Protein AF-0000000083202894 (afdb_homodimer)

Organism: NCBI:txid214856

Nearest PDB structures (foldseek):
  2hq7-assembly1_B  TM=9.285E-01  e=3.082E-17  Clostridium acetobutylicum
  2i02-assembly1_B  TM=9.061E-01  e=9.666E-13  Nostoc punctiforme PCC 73102
  2i02-assembly1_A  TM=8.462E-01  e=3.177E-12  Nostoc punctiforme PCC 73102
  2re7-assembly1_A-2  TM=9.028E-01  e=3.496E-10  Psychrobacter arcticus 273-4
  2i51-assembly1_A  TM=6.614E-01  e=3.560E-09  Nostoc punctiforme PCC 73102

Foldseek 3Di:
DDPDLVVVVVLLVPDQKKKKWFAAPVGDIDIDIDGRFLDDDRPFKGKGKFFCPDPVVVRLVVPQWMKMKGADPVQGKMKIFTFGKHKALDLVSLVVRDDPPCCVVQVVPSNRNGIIMIMTGGQKMWIDGDNDIDIDGDD/DPPDLVVVVVLLVPDQKKKKWFAAPVGDIDIDIDGRFLDDDRPFKGKGKFFCPDPVVVRLVVPQWMKMKGADPVQGKMKIFTFGKHKALDLVSLVVRDDPPCCVVQVVPSNRNGIIMIMTGGQKMWIDGDNDIDIDGDD

InterPro domains:
  IPR011576 Pyridoxamine 5'-phosphate oxidase, N-terminal [PF01243] (8-127)
  IPR012349 FMN-binding split barrel [G3DSA:2.30.110.10] (3-139)
  IPR052917 Stress Response and Developmental Protein [PTHR34818] (6-133)

Secondary structure (DSSP, 8-state):
----HHHHHHHHHT-SEEEEEEE-TTS-EEEEEEEPPSEEETTTEEEEEEETTSHHHHHHHH--EEEEEEEETTTTEEEEEEEEEEEE-SHHHHHHT--TTGGGT-TT-TT-TTEEEEEEEEEEEEEEETTEEEEEE--/----HHHHHHHHHT-SEEEEEEE-TTS-EEEEEEEPPSEEETTTEEEEEEETTSHHHHHHHH--EEEEEEEETTTTEEEEEEEEEEEE-SHHHHHHT--TTGGGT-TT-TT-TTEEEEEEEEEEEEEEETTEEEEEE--

pLDDT: mean 95.72, std 5.51, range [52.81, 98.88]

Structure (mmCIF, N/CA/C/O backbone):
data_AF-0000000083202894-model_v1
#
loop_
_entity.id
_entity.type
_entity.pdbx_description
1 polymer "Pyridoxamine 5'-phosphate oxidase"
#
loop_
_atom_site.group_PDB
_atom_site.id
_atom_site.type_symbol
_atom_site.label_atom_id
_atom_site.label_alt_id
_atom_site.label_comp_id
_atom_site.label_asym_id
_atom_site.label_entity_id
_atom_site.label_seq_id
_atom_site.pdbx_PDB_ins_code
_atom_site.Cartn_x
_atom_site.Cartn_y
_atom_site.Cartn_z
_atom_site.occupancy
_atom_site.B_iso_or_equiv
_atom_site.auth_seq_id
_atom_site.auth_comp_id
_atom_site.auth_asym_id
_atom_site.auth_atom_id
_atom_site.pdbx_PDB_model_num
ATOM 1 N N . MET A 1 1 ? 25.594 7.535 -0.414 1 53.12 1 MET A N 1
ATOM 2 C CA . MET A 1 1 ? 26 6.133 -0.49 1 53.12 1 MET A CA 1
ATOM 3 C C . MET A 1 1 ? 24.797 5.23 -0.747 1 53.12 1 MET A C 1
ATOM 5 O O . MET A 1 1 ? 23.734 5.422 -0.155 1 53.12 1 MET A O 1
ATOM 9 N N . SER A 1 2 ? 24.781 4.547 -1.893 1 80.44 2 SER A N 1
ATOM 10 C CA . SER A 1 2 ? 23.734 3.682 -2.426 1 80.44 2 SER A CA 1
ATOM 11 C C . SER A 1 2 ? 23.547 2.449 -1.548 1 80.44 2 SER A C 1
ATOM 13 O O . SER A 1 2 ? 24.516 1.86 -1.067 1 80.44 2 SER A O 1
ATOM 15 N N . VAL A 1 3 ? 22.391 2.357 -0.853 1 87.69 3 VAL A N 1
ATOM 16 C CA . VAL A 1 3 ? 22.062 1.206 -0.018 1 87.69 3 VAL A CA 1
ATOM 17 C C . VAL A 1 3 ? 22.5 -0.08 -0.715 1 87.69 3 VAL A C 1
ATOM 19 O O . VAL A 1 3 ? 22.328 -0.227 -1.928 1 87.69 3 VAL A O 1
ATOM 22 N N . ALA A 1 4 ? 23.141 -0.898 0.089 1 90.25 4 ALA A N 1
ATOM 23 C CA . ALA A 1 4 ? 23.578 -2.18 -0.457 1 90.25 4 ALA A CA 1
ATOM 24 C C . ALA A 1 4 ? 22.375 -3.061 -0.811 1 90.25 4 ALA A C 1
ATOM 26 O O . ALA A 1 4 ? 21.375 -3.086 -0.086 1 90.25 4 ALA A O 1
ATOM 27 N N . PHE A 1 5 ? 22.562 -3.805 -1.934 1 92.31 5 PHE A N 1
ATOM 28 C CA . PHE A 1 5 ? 21.5 -4.691 -2.375 1 92.31 5 PHE A CA 1
ATOM 29 C C . PHE A 1 5 ? 21.188 -5.742 -1.314 1 92.31 5 PHE A C 1
ATOM 31 O O . PHE A 1 5 ? 20.047 -6.145 -1.142 1 92.31 5 PHE A O 1
ATOM 38 N N . ASN A 1 6 ? 22.172 -6.141 -0.623 1 93.25 6 ASN A N 1
ATOM 39 C CA . ASN A 1 6 ? 21.984 -7.137 0.426 1 93.25 6 ASN A CA 1
ATOM 40 C C . ASN A 1 6 ? 21.062 -6.617 1.532 1 93.25 6 ASN A C 1
ATOM 42 O O . ASN A 1 6 ? 20.312 -7.383 2.131 1 93.25 6 ASN A O 1
ATOM 46 N N . THR A 1 7 ? 21.188 -5.371 1.856 1 93.94 7 THR A N 1
ATOM 47 C CA . THR A 1 7 ? 20.328 -4.75 2.85 1 93.94 7 THR A CA 1
ATOM 48 C C . THR A 1 7 ? 18.875 -4.789 2.396 1 93.94 7 THR A C 1
ATOM 50 O O . THR A 1 7 ? 17.984 -5.117 3.182 1 93.94 7 THR A O 1
ATOM 53 N N . LEU A 1 8 ? 18.625 -4.523 1.137 1 96.06 8 LEU A N 1
ATOM 54 C CA . LEU A 1 8 ? 17.281 -4.527 0.573 1 96.06 8 LEU A CA 1
ATOM 55 C C . LEU A 1 8 ? 16.703 -5.938 0.565 1 96.06 8 LEU A C 1
ATOM 57 O O . LEU A 1 8 ? 15.539 -6.137 0.924 1 96.06 8 LEU A O 1
ATOM 61 N N . GLU A 1 9 ? 17.562 -6.859 0.2 1 96.19 9 GLU A N 1
ATOM 62 C CA . GLU A 1 9 ? 17.125 -8.25 0.191 1 96.19 9 GLU A CA 1
ATOM 63 C C . GLU A 1 9 ? 16.781 -8.727 1.599 1 96.19 9 GLU A C 1
ATOM 65 O O . GLU A 1 9 ? 15.789 -9.438 1.797 1 96.19 9 GLU A O 1
ATOM 70 N N . SER A 1 10 ? 17.594 -8.344 2.545 1 95.75 10 SER A N 1
ATOM 71 C CA . SER A 1 10 ? 17.344 -8.719 3.936 1 95.75 10 SER A CA 1
ATOM 72 C C . SER A 1 10 ? 16.031 -8.133 4.441 1 95.75 10 SER A C 1
ATOM 74 O O . SER A 1 10 ? 15.297 -8.781 5.191 1 95.75 10 SER A O 1
ATOM 76 N N . LEU A 1 11 ? 15.734 -6.891 4.07 1 96.44 11 LEU A N 1
ATOM 77 C CA . LEU A 1 11 ? 14.469 -6.262 4.434 1 96.44 11 LEU A CA 1
ATOM 78 C C . LEU A 1 11 ? 13.289 -7.086 3.932 1 96.44 11 LEU A C 1
ATOM 80 O O . LEU A 1 11 ? 12.352 -7.355 4.684 1 96.44 11 LEU A O 1
ATOM 84 N N . ILE A 1 12 ? 13.367 -7.504 2.674 1 97.31 12 ILE A N 1
ATOM 85 C CA . ILE A 1 12 ? 12.289 -8.273 2.076 1 97.31 12 ILE A CA 1
ATOM 86 C C . ILE A 1 12 ? 12.148 -9.617 2.799 1 97.31 12 ILE A C 1
ATOM 88 O O . ILE A 1 12 ? 11.039 -10.031 3.15 1 97.31 12 ILE A O 1
ATOM 92 N N . ASP A 1 13 ? 13.281 -10.234 3.119 1 96.25 13 ASP A N 1
ATOM 93 C CA . ASP A 1 13 ? 13.305 -11.578 3.695 1 96.25 13 ASP A CA 1
ATOM 94 C C . ASP A 1 13 ? 12.656 -11.586 5.078 1 96.25 13 ASP A C 1
ATOM 96 O O . ASP A 1 13 ? 12.102 -12.609 5.5 1 96.25 13 ASP A O 1
ATOM 100 N N . ARG A 1 14 ? 12.664 -10.516 5.711 1 94.94 14 ARG A N 1
ATOM 101 C CA . ARG A 1 14 ? 12.188 -10.469 7.09 1 94.94 14 ARG A CA 1
ATOM 102 C C . ARG A 1 14 ? 10.703 -10.125 7.152 1 94.94 14 ARG A C 1
ATOM 104 O O . ARG A 1 14 ? 10.109 -10.109 8.234 1 94.94 14 ARG A O 1
ATOM 111 N N . GLN A 1 15 ? 10.141 -9.812 5.992 1 95.12 15 GLN A N 1
ATOM 112 C CA . GLN A 1 15 ? 8.727 -9.43 5.988 1 95.12 15 GLN A CA 1
ATOM 113 C C . GLN A 1 15 ? 7.828 -10.633 5.742 1 95.12 15 GLN A C 1
ATOM 115 O O . GLN A 1 15 ? 8.07 -11.414 4.82 1 95.12 15 GLN A O 1
ATOM 120 N N . ALA A 1 16 ? 6.805 -10.742 6.551 1 93.94 16 ALA A N 1
ATOM 121 C CA . ALA A 1 16 ? 5.828 -11.805 6.363 1 93.94 16 ALA A CA 1
ATOM 122 C C . ALA A 1 16 ? 4.781 -11.422 5.324 1 93.94 16 ALA A C 1
ATOM 124 O O . ALA A 1 16 ? 4.043 -12.273 4.828 1 93.94 16 ALA A O 1
ATOM 125 N N . VAL A 1 17 ? 4.742 -10.102 5.051 1 95.31 17 VAL A N 1
ATOM 126 C CA . VAL A 1 17 ? 3.719 -9.609 4.137 1 95.31 17 VAL A CA 1
ATOM 127 C C . VAL A 1 17 ? 4.348 -8.641 3.135 1 95.31 17 VAL A C 1
ATOM 129 O O . VAL A 1 17 ? 5.402 -8.055 3.402 1 95.31 17 VAL A O 1
ATOM 132 N N . ALA A 1 18 ? 3.729 -8.57 1.994 1 97.31 18 ALA A N 1
ATOM 133 C CA . ALA A 1 18 ? 3.975 -7.555 0.976 1 97.31 18 ALA A CA 1
ATOM 134 C C . ALA A 1 18 ? 2.689 -6.816 0.615 1 97.31 18 ALA A C 1
ATOM 136 O O . ALA A 1 18 ? 1.59 -7.344 0.807 1 97.31 18 ALA A O 1
ATOM 137 N N . PHE A 1 19 ? 2.816 -5.617 0.17 1 98.25 19 PHE A N 1
ATOM 138 C CA . PHE A 1 19 ? 1.668 -4.863 -0.319 1 98.25 19 PHE A CA 1
ATOM 139 C C . PHE A 1 19 ? 1.747 -4.672 -1.829 1 98.25 19 PHE A C 1
ATOM 141 O O . PHE A 1 19 ? 2.762 -4.207 -2.35 1 98.25 19 PHE A O 1
ATOM 148 N N . ILE A 1 20 ? 0.73 -5.039 -2.496 1 98.75 20 ILE A N 1
ATOM 149 C CA . ILE A 1 20 ? 0.71 -4.859 -3.943 1 98.75 20 ILE A CA 1
ATOM 150 C C . ILE A 1 20 ? -0.234 -3.717 -4.309 1 98.75 20 ILE A C 1
ATOM 152 O O . ILE A 1 20 ? -1.267 -3.525 -3.662 1 98.75 20 ILE A O 1
ATOM 156 N N . GLY A 1 21 ? 0.184 -2.932 -5.289 1 98.81 21 GLY A N 1
ATOM 157 C CA . GLY A 1 21 ? -0.584 -1.787 -5.75 1 98.81 21 GLY A CA 1
ATOM 158 C C . GLY A 1 21 ? -0.984 -1.888 -7.211 1 98.81 21 GLY A C 1
ATOM 159 O O . GLY A 1 21 ? -0.22 -2.395 -8.031 1 98.81 21 GLY A O 1
ATOM 160 N N . SER A 1 22 ? -2.166 -1.47 -7.57 1 98.88 22 SER A N 1
ATOM 161 C CA . SER A 1 22 ? -2.709 -1.401 -8.922 1 98.88 22 SER A CA 1
ATOM 162 C C . SER A 1 22 ? -3.432 -0.08 -9.164 1 98.88 22 SER A C 1
ATOM 164 O O . SER A 1 22 ? -3.578 0.729 -8.242 1 98.88 22 SER A O 1
ATOM 166 N N . VAL A 1 23 ? -3.742 0.226 -10.391 1 98.69 23 VAL A N 1
ATOM 167 C CA . VAL A 1 23 ? -4.586 1.354 -10.766 1 98.69 23 VAL A CA 1
ATOM 168 C C . VAL A 1 23 ? -5.879 0.844 -11.398 1 98.69 23 VAL A C 1
ATOM 170 O O . VAL A 1 23 ? -5.844 0.078 -12.367 1 98.69 23 VAL A O 1
ATOM 173 N N . ASP A 1 24 ? -6.988 1.262 -10.844 1 98.06 24 ASP A N 1
ATOM 174 C CA . ASP A 1 24 ? -8.25 0.718 -11.344 1 98.06 24 ASP A CA 1
ATOM 175 C C . ASP A 1 24 ? -8.742 1.514 -12.547 1 98.06 24 ASP A C 1
ATOM 177 O O . ASP A 1 24 ? -8.07 2.438 -13.008 1 98.06 24 ASP A O 1
ATOM 181 N N . ALA A 1 25 ? -9.914 1.107 -13.047 1 96.94 25 ALA A N 1
ATOM 182 C CA . ALA A 1 25 ? -10.445 1.65 -14.297 1 96.94 25 ALA A CA 1
ATOM 183 C C . ALA A 1 25 ? -10.781 3.133 -14.148 1 96.94 25 ALA A C 1
ATOM 185 O O . ALA A 1 25 ? -10.859 3.855 -15.148 1 96.94 25 ALA A O 1
ATOM 186 N N . GLU A 1 26 ? -10.977 3.615 -12.93 1 96.94 26 GLU A N 1
ATOM 187 C CA . GLU A 1 26 ? -11.305 5.016 -12.68 1 96.94 26 GLU A CA 1
ATOM 188 C C . GLU A 1 26 ? -10.055 5.836 -12.383 1 96.94 26 GLU A C 1
ATOM 190 O O . GLU A 1 26 ? -10.141 7.043 -12.148 1 96.94 26 GLU A O 1
ATOM 195 N N . GLY A 1 27 ? -8.914 5.152 -12.297 1 97.31 27 GLY A N 1
ATOM 196 C CA . GLY A 1 27 ? -7.648 5.852 -12.133 1 97.31 27 GLY A CA 1
ATOM 197 C C . GLY A 1 27 ? -7.203 5.945 -10.68 1 97.31 27 GLY A C 1
ATOM 198 O O . GLY A 1 27 ? -6.246 6.652 -10.367 1 97.31 27 GLY A O 1
ATOM 199 N N . PHE A 1 28 ? -7.957 5.27 -9.812 1 98.44 28 PHE A N 1
ATOM 200 C CA . PHE A 1 28 ? -7.57 5.285 -8.406 1 98.44 28 PHE A CA 1
ATOM 201 C C . PHE A 1 28 ? -6.496 4.242 -8.133 1 98.44 28 PHE A C 1
ATOM 203 O O . PHE A 1 28 ? -6.551 3.129 -8.656 1 98.44 28 PHE A O 1
ATOM 210 N N . PRO A 1 29 ? -5.496 4.629 -7.312 1 98.69 29 PRO A N 1
ATOM 211 C CA . PRO A 1 29 ? -4.609 3.584 -6.797 1 98.69 29 PRO A CA 1
ATOM 212 C C . PRO A 1 29 ? -5.309 2.639 -5.824 1 98.69 29 PRO A C 1
ATOM 214 O O . PRO A 1 29 ? -6.168 3.07 -5.051 1 98.69 29 PRO A O 1
ATOM 217 N N . ASN A 1 30 ? -5.016 1.391 -5.906 1 98.56 30 ASN A N 1
ATOM 218 C CA . ASN A 1 30 ? -5.48 0.349 -4.996 1 98.56 30 ASN A CA 1
ATOM 219 C C . ASN A 1 30 ? -4.316 -0.368 -4.32 1 98.56 30 ASN A C 1
ATOM 221 O O . ASN A 1 30 ? -3.197 -0.369 -4.84 1 98.56 30 ASN A O 1
ATOM 225 N N . MET A 1 31 ? -4.602 -0.925 -3.145 1 97.75 31 MET A N 1
ATOM 226 C CA . MET A 1 31 ? -3.584 -1.674 -2.412 1 97.75 31 MET A CA 1
ATOM 227 C C . MET A 1 31 ? -4.199 -2.879 -1.706 1 97.75 31 MET A C 1
ATOM 229 O O . MET A 1 31 ? -5.379 -2.861 -1.353 1 97.75 31 MET A O 1
ATOM 233 N N . LYS A 1 32 ? -3.371 -3.801 -1.495 1 96.56 32 LYS A N 1
ATOM 234 C CA . LYS A 1 32 ? -3.754 -4.996 -0.75 1 96.56 32 LYS A CA 1
ATOM 235 C C . LYS A 1 32 ? -2.531 -5.688 -0.152 1 96.56 32 LYS A C 1
ATOM 237 O O . LYS A 1 32 ? -1.493 -5.797 -0.806 1 96.56 32 LYS A O 1
ATOM 242 N N . ALA A 1 33 ? -2.705 -6.172 1.037 1 96.75 33 ALA A N 1
ATOM 243 C CA . ALA A 1 33 ? -1.663 -6.996 1.645 1 96.75 33 ALA A CA 1
ATOM 244 C C . ALA A 1 33 ? -1.696 -8.414 1.088 1 96.75 33 ALA A C 1
ATOM 246 O O . ALA A 1 33 ? -2.771 -8.984 0.887 1 96.75 33 ALA A O 1
ATOM 247 N N . MET A 1 34 ? -0.517 -8.906 0.81 1 96.25 34 MET A N 1
ATOM 248 C CA . MET A 1 34 ? -0.285 -10.297 0.43 1 96.25 34 MET A CA 1
ATOM 249 C C . MET A 1 34 ? 0.68 -10.969 1.399 1 96.25 34 MET A C 1
ATOM 251 O O . MET A 1 34 ? 1.489 -10.305 2.043 1 96.25 34 MET A O 1
ATOM 255 N N . LEU A 1 35 ? 0.508 -12.281 1.485 1 94.69 35 LEU A N 1
ATOM 256 C CA . LEU A 1 35 ? 1.625 -13.008 2.082 1 94.69 35 LEU A CA 1
ATOM 257 C C . LEU A 1 35 ? 2.904 -12.789 1.281 1 94.69 35 LEU A C 1
ATOM 259 O O . LEU A 1 35 ? 2.854 -12.352 0.13 1 94.69 35 LEU A O 1
ATOM 263 N N . ALA A 1 36 ? 4.027 -13.125 1.924 1 96.25 36 ALA A N 1
ATOM 264 C CA . ALA A 1 36 ? 5.316 -12.977 1.25 1 96.25 36 ALA A CA 1
ATOM 265 C C . ALA A 1 36 ? 5.328 -13.711 -0.084 1 96.25 36 ALA A C 1
ATOM 267 O O . ALA A 1 36 ? 4.648 -14.734 -0.243 1 96.25 36 ALA A O 1
ATOM 268 N N . PRO A 1 37 ? 6.105 -13.164 -1.028 1 97.94 37 PRO A N 1
ATOM 269 C CA . PRO A 1 37 ? 6.164 -13.852 -2.32 1 97.94 37 PRO A CA 1
ATOM 270 C C . PRO A 1 37 ? 6.555 -15.32 -2.191 1 97.94 37 PRO A C 1
ATOM 272 O O . PRO A 1 37 ? 7.391 -15.672 -1.355 1 97.94 37 PRO A O 1
ATOM 275 N N . ARG A 1 38 ? 5.938 -16.109 -3.012 1 97.75 38 ARG A N 1
ATOM 276 C CA . ARG A 1 38 ? 6.262 -17.531 -3.047 1 97.75 38 ARG A CA 1
ATOM 277 C C . ARG A 1 38 ? 7.68 -17.75 -3.562 1 97.75 38 ARG A C 1
ATOM 279 O O . ARG A 1 38 ? 8.406 -18.609 -3.047 1 97.75 38 ARG A O 1
ATOM 286 N N . ILE A 1 39 ? 8 -17.062 -4.617 1 97.56 39 ILE A N 1
ATOM 287 C CA . ILE A 1 39 ? 9.32 -17.078 -5.238 1 97.56 39 ILE A CA 1
ATOM 288 C C . ILE A 1 39 ? 9.758 -15.648 -5.543 1 97.56 39 ILE A C 1
ATOM 290 O O . ILE A 1 39 ? 8.922 -14.797 -5.879 1 97.56 39 ILE A O 1
ATOM 294 N N . ARG A 1 40 ? 10.992 -15.461 -5.367 1 96.31 40 ARG A N 1
ATOM 295 C CA . ARG A 1 40 ? 11.578 -14.172 -5.723 1 96.31 40 ARG A CA 1
ATOM 296 C C . ARG A 1 40 ? 12.922 -14.352 -6.414 1 96.31 40 ARG A C 1
ATOM 298 O O . ARG A 1 40 ? 13.727 -15.195 -6.012 1 96.31 40 ARG A O 1
ATOM 305 N N . GLU A 1 41 ? 13.125 -13.68 -7.465 1 96.5 41 GLU A N 1
ATOM 306 C CA . GLU A 1 41 ? 14.422 -13.602 -8.141 1 96.5 41 GLU A CA 1
ATOM 307 C C . GLU A 1 41 ? 15.102 -12.266 -7.871 1 96.5 41 GLU A C 1
ATOM 309 O O . GLU A 1 41 ? 14.984 -11.328 -8.664 1 96.5 41 GLU A O 1
ATOM 314 N N . GLY A 1 42 ? 15.898 -12.227 -6.738 1 95.19 42 GLY A N 1
ATOM 315 C CA . GLY A 1 42 ? 16.5 -10.961 -6.328 1 95.19 42 GLY A CA 1
ATOM 316 C C . GLY A 1 42 ? 15.477 -9.875 -6.055 1 95.19 42 GLY A C 1
ATOM 317 O O . GLY A 1 42 ? 14.531 -10.086 -5.289 1 95.19 42 GLY A O 1
ATOM 318 N N . LEU A 1 43 ? 15.711 -8.695 -6.695 1 96.44 43 LEU A N 1
ATOM 319 C CA . LEU A 1 43 ? 14.789 -7.574 -6.562 1 96.44 43 LEU A CA 1
ATOM 320 C C . LEU A 1 43 ? 13.984 -7.375 -7.84 1 96.44 43 LEU A C 1
ATOM 322 O O . LEU A 1 43 ? 13.234 -6.402 -7.965 1 96.44 43 LEU A O 1
ATOM 326 N N . GLU A 1 44 ? 14.109 -8.305 -8.703 1 97.19 44 GLU A N 1
ATOM 327 C CA . GLU A 1 44 ? 13.609 -8.055 -10.055 1 97.19 44 GLU A CA 1
ATOM 328 C C . GLU A 1 44 ? 12.242 -8.695 -10.266 1 97.19 44 GLU A C 1
ATOM 330 O O . GLU A 1 44 ? 11.352 -8.086 -10.859 1 97.19 44 GLU A O 1
ATOM 335 N N . VAL A 1 45 ? 12.109 -9.977 -9.789 1 98.56 45 VAL A N 1
ATOM 336 C CA . VAL A 1 45 ? 10.875 -10.695 -10.102 1 98.56 45 VAL A CA 1
ATOM 337 C C . VAL A 1 45 ? 10.297 -11.305 -8.828 1 98.56 45 VAL A C 1
ATOM 339 O O . VAL A 1 45 ? 11.023 -11.883 -8.016 1 98.56 45 VAL A O 1
ATOM 342 N N . PHE A 1 46 ? 9.008 -11.211 -8.648 1 98.81 46 PHE A N 1
ATOM 343 C CA . PHE A 1 46 ? 8.266 -11.742 -7.512 1 98.81 46 PHE A CA 1
ATOM 344 C C . PHE A 1 46 ? 7.027 -12.492 -7.98 1 98.81 46 PHE A C 1
ATOM 346 O O . PHE A 1 46 ? 6.328 -12.039 -8.891 1 98.81 46 PHE A O 1
ATOM 353 N N . TYR A 1 47 ? 6.719 -13.617 -7.363 1 98.88 47 TYR A N 1
ATOM 354 C CA . TYR A 1 47 ? 5.535 -14.406 -7.691 1 98.88 47 TYR A CA 1
ATOM 355 C C . TYR A 1 47 ? 4.594 -14.5 -6.5 1 98.88 47 TYR A C 1
ATOM 357 O O . TYR A 1 47 ? 5.016 -14.859 -5.395 1 98.88 47 TYR A O 1
ATOM 365 N N . PHE A 1 48 ? 3.355 -14.219 -6.723 1 98.62 48 PHE A N 1
ATOM 366 C CA . PHE A 1 48 ? 2.291 -14.344 -5.734 1 98.62 48 PHE A CA 1
ATOM 367 C C . PHE A 1 48 ? 1.167 -15.227 -6.258 1 98.62 48 PHE A C 1
ATOM 369 O O . PHE A 1 48 ? 1.032 -15.422 -7.469 1 98.62 48 PHE A O 1
ATOM 376 N N . THR A 1 49 ? 0.388 -15.742 -5.371 1 97.81 49 THR A N 1
ATOM 377 C CA . THR A 1 49 ? -0.844 -16.422 -5.758 1 97.81 49 THR A CA 1
ATOM 378 C C . THR A 1 49 ? -2.029 -15.461 -5.711 1 97.81 49 THR A C 1
ATOM 380 O O . THR A 1 49 ? -2.031 -14.508 -4.934 1 97.81 49 THR A O 1
ATOM 383 N N . THR A 1 50 ? -2.979 -15.719 -6.594 1 97.12 50 THR A N 1
ATOM 384 C CA . THR A 1 50 ? -4.199 -14.922 -6.555 1 97.12 50 THR A CA 1
ATOM 385 C C . THR A 1 50 ? -5.375 -15.703 -7.133 1 97.12 50 THR A C 1
ATOM 387 O O . THR A 1 50 ? -5.188 -16.766 -7.723 1 97.12 50 THR A O 1
ATOM 390 N N . ASN A 1 51 ? -6.551 -15.203 -6.82 1 96.69 51 ASN A N 1
ATOM 391 C CA . ASN A 1 51 ? -7.746 -15.719 -7.484 1 96.69 51 ASN A CA 1
ATOM 392 C C . ASN A 1 51 ? -7.91 -15.117 -8.883 1 96.69 51 ASN A C 1
ATOM 394 O O . ASN A 1 51 ? -7.828 -13.898 -9.047 1 96.69 51 ASN A O 1
ATOM 398 N N . THR A 1 52 ? -8.148 -15.992 -9.844 1 97.19 52 THR A N 1
ATOM 399 C CA . THR A 1 52 ? -8.367 -15.547 -11.211 1 97.19 52 THR A CA 1
ATOM 400 C C . THR A 1 52 ? -9.516 -14.547 -11.281 1 97.19 52 THR A C 1
ATOM 402 O O . THR A 1 52 ? -9.469 -13.594 -12.062 1 97.19 52 THR A O 1
ATOM 405 N N . SER A 1 53 ? -10.484 -14.695 -10.469 1 95.56 53 SER A N 1
ATOM 406 C CA . SER A 1 53 ? -11.711 -13.906 -10.492 1 95.56 53 SER A CA 1
ATOM 407 C C . SER A 1 53 ? -11.586 -12.656 -9.633 1 95.56 53 SER A C 1
ATOM 409 O O . SER A 1 53 ? -12.547 -11.898 -9.477 1 95.56 53 SER A O 1
ATOM 411 N N . SER A 1 54 ? -10.492 -12.438 -9.039 1 94.94 54 SER A N 1
ATOM 412 C CA . SER A 1 54 ? -10.344 -11.344 -8.086 1 94.94 54 SER A CA 1
ATOM 413 C C . SER A 1 54 ? -10.422 -9.992 -8.789 1 94.94 54 SER A C 1
ATOM 415 O O . SER A 1 54 ? -10.07 -9.875 -9.961 1 94.94 54 SER A O 1
ATOM 417 N N . MET A 1 55 ? -10.82 -9.016 -8.094 1 94.19 55 MET A N 1
ATOM 418 C CA . MET A 1 55 ? -10.828 -7.637 -8.57 1 94.19 55 MET A CA 1
ATOM 419 C C . MET A 1 55 ? -9.43 -7.199 -8.984 1 94.19 55 MET A C 1
ATOM 421 O O . MET A 1 55 ? -9.258 -6.523 -10 1 94.19 55 MET A O 1
ATOM 425 N N . ARG A 1 56 ? -8.43 -7.617 -8.25 1 95.25 56 ARG A N 1
ATOM 426 C CA . ARG A 1 56 ? -7.062 -7.199 -8.523 1 95.25 56 ARG A CA 1
ATOM 427 C C . ARG A 1 56 ? -6.543 -7.824 -9.812 1 95.25 56 ARG A C 1
ATOM 429 O O . ARG A 1 56 ? -5.871 -7.156 -10.602 1 95.25 56 ARG A O 1
ATOM 436 N N . ALA A 1 57 ? -6.848 -9.055 -9.977 1 97.81 57 ALA A N 1
ATOM 437 C CA . ALA A 1 57 ? -6.469 -9.695 -11.234 1 97.81 57 ALA A CA 1
ATOM 438 C C . ALA A 1 57 ? -7.059 -8.938 -12.422 1 97.81 57 ALA A C 1
ATOM 440 O O . ALA A 1 57 ? -6.371 -8.703 -13.422 1 97.81 57 ALA A O 1
ATOM 441 N N . ALA A 1 58 ? -8.305 -8.562 -12.344 1 97.94 58 ALA A N 1
ATOM 442 C CA . ALA A 1 58 ? -8.969 -7.816 -13.406 1 97.94 58 ALA A CA 1
ATOM 443 C C . ALA A 1 58 ? -8.281 -6.469 -13.633 1 97.94 58 ALA A C 1
ATOM 445 O O . ALA A 1 58 ? -8.109 -6.043 -14.773 1 97.94 58 ALA A O 1
ATOM 446 N N . GLN A 1 59 ? -7.926 -5.812 -12.594 1 98.38 59 GLN A N 1
ATOM 447 C CA . GLN A 1 59 ? -7.246 -4.523 -12.703 1 98.38 59 GLN A CA 1
ATOM 448 C C . GLN A 1 59 ? -5.91 -4.668 -13.43 1 98.38 59 GLN A C 1
ATOM 450 O O . GLN A 1 59 ? -5.598 -3.879 -14.328 1 98.38 59 GLN A O 1
ATOM 455 N N . TYR A 1 60 ? -5.125 -5.684 -13.07 1 98.69 60 TYR A N 1
ATOM 456 C CA . TYR A 1 60 ? -3.816 -5.887 -13.688 1 98.69 60 TYR A CA 1
ATOM 457 C C . TYR A 1 60 ? -3.957 -6.27 -15.148 1 98.69 60 TYR A C 1
ATOM 459 O O . TYR A 1 60 ? -3.115 -5.91 -15.977 1 98.69 60 TYR A O 1
ATOM 467 N N . ARG A 1 61 ? -5.008 -7.004 -15.523 1 98.44 61 ARG A N 1
ATOM 468 C CA . ARG A 1 61 ? -5.246 -7.34 -16.922 1 98.44 61 ARG A CA 1
ATOM 469 C C . ARG A 1 61 ? -5.516 -6.09 -17.75 1 98.44 61 ARG A C 1
ATOM 471 O O . ARG A 1 61 ? -5.113 -6.004 -18.906 1 98.44 61 ARG A O 1
ATOM 478 N N . ARG A 1 62 ? -6.18 -5.141 -17.156 1 98.12 62 ARG A N 1
ATOM 479 C CA . ARG A 1 62 ? -6.527 -3.904 -17.844 1 98.12 62 ARG A CA 1
ATOM 480 C C . ARG A 1 62 ? -5.344 -2.945 -17.875 1 98.12 62 ARG A C 1
ATOM 482 O O . ARG A 1 62 ? -5.121 -2.266 -18.875 1 98.12 62 ARG A O 1
ATOM 489 N N . ASN A 1 63 ? -4.656 -2.814 -16.797 1 98.44 63 ASN A N 1
ATOM 490 C CA . ASN A 1 63 ? -3.492 -1.951 -16.625 1 98.44 63 ASN A CA 1
ATOM 491 C C . ASN A 1 63 ? -2.383 -2.65 -15.844 1 98.44 63 ASN A C 1
ATOM 493 O O . ASN A 1 63 ? -2.453 -2.758 -14.617 1 98.44 63 ASN A O 1
ATOM 497 N N . PRO A 1 64 ? -1.33 -3.123 -16.531 1 98.75 64 PRO A N 1
ATOM 498 C CA . PRO A 1 64 ? -0.322 -3.953 -15.859 1 98.75 64 PRO A CA 1
ATOM 499 C C . PRO A 1 64 ? 0.613 -3.143 -14.969 1 98.75 64 PRO A C 1
ATOM 501 O O . PRO A 1 64 ? 1.429 -3.717 -14.242 1 98.75 64 PRO A O 1
ATOM 504 N N . LYS A 1 65 ? 0.609 -1.797 -15 1 98.81 65 LYS A N 1
ATOM 505 C CA . LYS A 1 65 ? 1.439 -0.988 -14.117 1 98.81 65 LYS A CA 1
ATOM 506 C C . LYS A 1 65 ? 1.117 -1.271 -12.648 1 98.81 65 LYS A C 1
ATOM 508 O O . LYS A 1 65 ? -0.046 -1.232 -12.25 1 98.81 65 LYS A O 1
ATOM 513 N N . ALA A 1 66 ? 2.15 -1.531 -11.914 1 98.88 66 ALA A N 1
ATOM 514 C CA . ALA A 1 66 ? 1.976 -2.014 -10.547 1 98.88 66 ALA A CA 1
ATOM 515 C C . ALA A 1 66 ? 3.109 -1.533 -9.641 1 98.88 66 ALA A C 1
ATOM 517 O O . ALA A 1 66 ? 4.098 -0.972 -10.125 1 98.88 66 ALA A O 1
ATOM 518 N N . ALA A 1 67 ? 2.926 -1.686 -8.391 1 98.88 67 ALA A N 1
ATOM 519 C CA . ALA A 1 67 ? 3.957 -1.504 -7.371 1 98.88 67 ALA A CA 1
ATOM 520 C C . ALA A 1 67 ? 3.904 -2.621 -6.336 1 98.88 67 ALA A C 1
ATOM 522 O O . ALA A 1 67 ? 2.846 -3.207 -6.098 1 98.88 67 ALA A O 1
ATOM 523 N N . VAL A 1 68 ? 4.957 -2.949 -5.801 1 98.81 68 VAL A N 1
ATOM 524 C CA . VAL A 1 68 ? 5.074 -3.826 -4.641 1 98.81 68 VAL A CA 1
ATOM 525 C C . VAL A 1 68 ? 5.848 -3.117 -3.533 1 98.81 68 VAL A C 1
ATOM 527 O O . VAL A 1 68 ? 6.859 -2.461 -3.797 1 98.81 68 VAL A O 1
ATOM 530 N N . TYR A 1 69 ? 5.398 -3.215 -2.357 1 98.75 69 TYR A N 1
ATOM 531 C CA . TYR A 1 69 ? 5.969 -2.479 -1.234 1 98.75 69 TYR A CA 1
ATOM 532 C C . TYR A 1 69 ? 6.254 -3.408 -0.06 1 98.75 69 TYR A C 1
ATOM 534 O O . TYR A 1 69 ? 5.41 -4.23 0.308 1 98.75 69 TYR A O 1
ATOM 542 N N . PHE A 1 70 ? 7.457 -3.389 0.468 1 98.12 70 PHE A N 1
ATOM 543 C CA . PHE A 1 70 ? 7.895 -4.066 1.683 1 98.12 70 PHE A CA 1
ATOM 544 C C . PHE A 1 70 ? 8.25 -3.057 2.768 1 98.12 70 PHE A C 1
ATOM 546 O O . PHE A 1 70 ? 8.984 -2.098 2.516 1 98.12 70 PHE A O 1
ATOM 553 N N . CYS A 1 71 ? 7.672 -3.303 3.92 1 95.81 71 CYS A N 1
ATOM 554 C CA . CYS A 1 71 ? 7.871 -2.326 4.984 1 95.81 71 CYS A CA 1
ATOM 555 C C . CYS A 1 71 ? 8.133 -3.016 6.316 1 95.81 71 CYS A C 1
ATOM 557 O O . CYS A 1 71 ? 7.469 -4 6.652 1 95.81 71 CYS A O 1
ATOM 559 N N . ASP A 1 72 ? 9.133 -2.572 7.039 1 93.5 72 ASP A N 1
ATOM 560 C CA . ASP A 1 72 ? 9.383 -2.957 8.422 1 93.5 72 ASP A CA 1
ATOM 561 C C . ASP A 1 72 ? 8.945 -1.859 9.391 1 93.5 72 ASP A C 1
ATOM 563 O O . ASP A 1 72 ? 9.609 -0.83 9.516 1 93.5 72 ASP A O 1
ATOM 567 N N . GLY A 1 73 ? 7.844 -2.115 10.086 1 85.25 73 GLY A N 1
ATOM 568 C CA . GLY A 1 73 ? 7.281 -1.112 10.977 1 85.25 73 GLY A CA 1
ATOM 569 C C . GLY A 1 73 ? 8.164 -0.819 12.18 1 85.25 73 GLY A C 1
ATOM 570 O O . GLY A 1 73 ? 8.141 0.289 12.719 1 85.25 73 GLY A O 1
ATOM 571 N N . ALA A 1 74 ? 8.938 -1.764 12.641 1 85.94 74 ALA A N 1
ATOM 572 C CA . ALA A 1 74 ? 9.789 -1.594 13.812 1 85.94 74 ALA A CA 1
ATOM 573 C C . ALA A 1 74 ? 10.938 -0.631 13.523 1 85.94 74 ALA A C 1
ATOM 575 O O . ALA A 1 74 ? 11.234 0.251 14.328 1 85.94 74 ALA A O 1
ATOM 576 N N . SER A 1 75 ? 11.547 -0.774 12.398 1 87.69 75 SER A N 1
ATOM 577 C CA . SER A 1 75 ? 12.672 0.076 12.031 1 87.69 75 SER A CA 1
ATOM 578 C C . SER A 1 75 ? 12.227 1.224 11.133 1 87.69 75 SER A C 1
ATOM 580 O O . SER A 1 75 ? 13.023 2.098 10.789 1 87.69 75 SER A O 1
ATOM 582 N N . PHE A 1 76 ? 10.992 1.238 10.742 1 88.44 76 PHE A N 1
ATOM 583 C CA . PHE A 1 76 ? 10.375 2.227 9.867 1 88.44 76 PHE A CA 1
ATOM 584 C C . PHE A 1 76 ? 11.141 2.344 8.555 1 88.44 76 PHE A C 1
ATOM 586 O O . PHE A 1 76 ? 11.555 3.438 8.164 1 88.44 76 PHE A O 1
ATOM 593 N N . GLU A 1 77 ? 11.438 1.281 7.941 1 95.19 77 GLU A N 1
ATOM 594 C CA . GLU A 1 77 ? 12.031 1.158 6.613 1 95.19 77 GLU A CA 1
ATOM 595 C C . GLU A 1 77 ? 11.008 0.653 5.602 1 95.19 77 GLU A C 1
ATOM 597 O O . GLU A 1 77 ? 10.094 -0.093 5.953 1 95.19 77 GLU A O 1
ATOM 602 N N . GLY A 1 78 ? 11.195 1.159 4.383 1 97.25 78 GLY A N 1
ATOM 603 C CA . GLY A 1 78 ? 10.312 0.712 3.318 1 97.25 78 GLY A CA 1
ATOM 604 C C . GLY A 1 78 ? 10.984 0.665 1.961 1 97.25 78 GLY A C 1
ATOM 605 O O . GLY A 1 78 ? 11.828 1.508 1.653 1 97.25 78 GLY A O 1
ATOM 606 N N . LEU A 1 79 ? 10.641 -0.308 1.223 1 98 79 LEU A N 1
ATOM 607 C CA . LEU A 1 79 ? 11.078 -0.439 -0.163 1 98 79 LEU A CA 1
ATOM 608 C C . LEU A 1 79 ? 9.883 -0.551 -1.104 1 98 79 LEU A C 1
ATOM 610 O O . LEU A 1 79 ? 9.102 -1.505 -1.015 1 98 79 LEU A O 1
ATOM 614 N N . MET A 1 80 ? 9.766 0.416 -1.942 1 98.5 80 MET A N 1
ATOM 615 C CA . MET A 1 80 ? 8.758 0.365 -3 1 98.5 80 MET A CA 1
ATOM 616 C C . MET A 1 80 ? 9.398 0.008 -4.34 1 98.5 80 MET A C 1
ATOM 618 O O . MET A 1 80 ? 10.398 0.61 -4.734 1 98.5 80 MET A O 1
ATOM 622 N N . LEU A 1 81 ? 8.883 -0.944 -4.965 1 98.31 81 LEU A N 1
ATOM 623 C CA . LEU A 1 81 ? 9.273 -1.308 -6.32 1 98.31 81 LEU A CA 1
ATOM 624 C C . LEU A 1 81 ? 8.164 -0.981 -7.312 1 98.31 81 LEU A C 1
ATOM 626 O O . LEU A 1 81 ? 7.004 -1.332 -7.09 1 98.31 81 LEU A O 1
ATOM 630 N N . ARG A 1 82 ? 8.531 -0.311 -8.352 1 98.12 82 ARG A N 1
ATOM 631 C CA . ARG A 1 82 ? 7.621 -0.058 -9.461 1 98.12 82 ARG A CA 1
ATOM 632 C C . ARG A 1 82 ? 7.914 -0.994 -10.633 1 98.12 82 ARG A C 1
ATOM 634 O O . ARG A 1 82 ? 9.078 -1.28 -10.93 1 98.12 82 ARG A O 1
ATOM 641 N N . GLY A 1 83 ? 6.863 -1.397 -11.281 1 98.56 83 GLY A N 1
ATOM 642 C CA . GLY A 1 83 ? 7.008 -2.273 -12.438 1 98.56 83 GLY A CA 1
ATOM 643 C C . GLY A 1 83 ? 5.676 -2.705 -13.023 1 98.56 83 GLY A C 1
ATOM 644 O O . GLY A 1 83 ? 4.734 -1.914 -13.086 1 98.56 83 GLY A O 1
ATOM 645 N N . THR A 1 84 ? 5.711 -3.975 -13.555 1 98.81 84 THR A N 1
ATOM 646 C CA . THR A 1 84 ? 4.488 -4.492 -14.164 1 98.81 84 THR A CA 1
ATOM 647 C C . THR A 1 84 ? 4.078 -5.812 -13.516 1 98.81 84 THR A C 1
ATOM 649 O O . THR A 1 84 ? 4.93 -6.586 -13.078 1 98.81 84 THR A O 1
ATOM 652 N N . MET A 1 85 ? 2.801 -6.004 -13.438 1 98.88 85 MET A N 1
ATOM 653 C CA . MET A 1 85 ? 2.205 -7.234 -12.922 1 98.88 85 MET A CA 1
ATOM 654 C C . MET A 1 85 ? 1.486 -7.996 -14.031 1 98.88 85 MET A C 1
ATOM 656 O O . MET A 1 85 ? 0.664 -7.426 -14.75 1 98.88 85 MET A O 1
ATOM 660 N N . GLU A 1 86 ? 1.775 -9.273 -14.18 1 98.81 86 GLU A N 1
ATOM 661 C CA . GLU A 1 86 ? 1.081 -10.156 -15.117 1 98.81 86 GLU A CA 1
ATOM 662 C C . GLU A 1 86 ? 0.266 -11.211 -14.383 1 98.81 86 GLU A C 1
ATOM 664 O O . GLU A 1 86 ? 0.702 -11.734 -13.352 1 98.81 86 GLU A O 1
ATOM 669 N N . VAL A 1 87 ? -0.908 -11.477 -14.883 1 98.81 87 VAL A N 1
ATOM 670 C CA . VAL A 1 87 ? -1.725 -12.578 -14.391 1 98.81 87 VAL A CA 1
ATOM 671 C C . VAL A 1 87 ? -1.492 -13.82 -15.25 1 98.81 87 VAL A C 1
ATOM 673 O O . VAL A 1 87 ? -1.845 -13.844 -16.438 1 98.81 87 VAL A O 1
ATOM 676 N N . LEU A 1 88 ? -0.876 -14.805 -14.625 1 98.69 88 LEU A N 1
ATOM 677 C CA . LEU A 1 88 ? -0.524 -16.031 -15.336 1 98.69 88 LEU A CA 1
ATOM 678 C C . LEU A 1 88 ? -1.484 -17.156 -14.969 1 98.69 88 LEU A C 1
ATOM 680 O O . LEU A 1 88 ? -1.716 -17.422 -13.789 1 98.69 88 LEU A O 1
ATOM 684 N N . GLU A 1 89 ? -1.978 -17.859 -15.961 1 97.5 89 GLU A N 1
ATOM 685 C CA . GLU A 1 89 ? -2.959 -18.906 -15.742 1 97.5 89 GLU A CA 1
ATOM 686 C C . GLU A 1 89 ? -2.492 -20.234 -16.344 1 97.5 89 GLU A C 1
ATOM 688 O O . GLU A 1 89 ? -3.211 -21.234 -16.281 1 97.5 89 GLU A O 1
ATOM 693 N N . ASP A 1 90 ? -1.284 -20.25 -16.875 1 97.75 90 ASP A N 1
ATOM 694 C CA . ASP A 1 90 ? -0.779 -21.469 -17.484 1 97.75 90 ASP A CA 1
ATOM 695 C C . ASP A 1 90 ? -0.334 -22.484 -16.438 1 97.75 90 ASP A C 1
ATOM 697 O O . ASP A 1 90 ? 0.037 -22.094 -15.32 1 97.75 90 ASP A O 1
ATOM 701 N N . ALA A 1 91 ? -0.304 -23.734 -16.797 1 97.56 91 ALA A N 1
ATOM 702 C CA . ALA A 1 91 ? -0.023 -24.828 -15.875 1 97.56 91 ALA A CA 1
ATOM 703 C C . ALA A 1 91 ? 1.389 -24.719 -15.305 1 97.56 91 ALA A C 1
ATOM 705 O O . ALA A 1 91 ? 1.615 -25.016 -14.133 1 97.56 91 ALA A O 1
ATOM 706 N N . ALA A 1 92 ? 2.328 -24.391 -16.078 1 98.12 92 ALA A N 1
ATOM 707 C CA . ALA A 1 92 ? 3.719 -24.312 -15.633 1 98.12 92 ALA A CA 1
ATOM 708 C C . ALA A 1 92 ? 3.881 -23.297 -14.508 1 98.12 92 ALA A C 1
ATOM 710 O O . ALA A 1 92 ? 4.512 -23.578 -13.484 1 98.12 92 ALA A O 1
ATOM 711 N N . SER A 1 93 ? 3.348 -22.078 -14.664 1 98 93 SER A N 1
A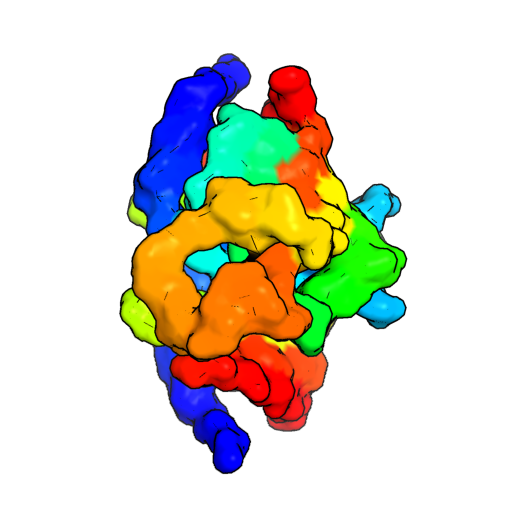TOM 712 C CA . SER A 1 93 ? 3.416 -21.047 -13.641 1 98 93 SER A CA 1
ATOM 713 C C . SER A 1 93 ? 2.697 -21.484 -12.367 1 98 93 SER A C 1
ATOM 715 O O . SER A 1 93 ? 3.193 -21.25 -11.266 1 98 93 SER A O 1
ATOM 717 N N . ARG A 1 94 ? 1.516 -22.047 -12.531 1 98 94 ARG A N 1
ATOM 718 C CA . ARG A 1 94 ? 0.724 -22.516 -11.398 1 98 94 ARG A CA 1
ATOM 719 C C . ARG A 1 94 ? 1.495 -23.547 -10.578 1 98 94 ARG A C 1
ATOM 721 O O . ARG A 1 94 ? 1.52 -23.469 -9.344 1 98 94 ARG A O 1
ATOM 728 N N . ARG A 1 95 ? 2.102 -24.422 -11.234 1 98.19 95 ARG A N 1
ATOM 729 C CA . ARG A 1 95 ? 2.832 -25.484 -10.547 1 98.19 95 ARG A CA 1
ATOM 730 C C . ARG A 1 95 ? 4.125 -24.953 -9.938 1 98.19 95 ARG A C 1
ATOM 732 O O . ARG A 1 95 ? 4.586 -25.469 -8.914 1 98.19 95 ARG A O 1
ATOM 739 N N . LEU A 1 96 ? 4.68 -24 -10.578 1 97.62 96 LEU A N 1
ATOM 740 C CA . LEU A 1 96 ? 5.957 -23.438 -10.164 1 97.62 96 LEU A CA 1
ATOM 741 C C . LEU A 1 96 ? 5.906 -22.984 -8.703 1 97.62 96 LEU A C 1
ATOM 743 O O . LEU A 1 96 ? 6.871 -23.188 -7.957 1 97.62 96 LEU A O 1
ATOM 747 N N . ILE A 1 97 ? 4.789 -22.422 -8.227 1 98.06 97 ILE A N 1
ATOM 748 C CA . ILE A 1 97 ? 4.812 -21.812 -6.906 1 98.06 97 ILE A CA 1
ATOM 749 C C . ILE A 1 97 ? 3.785 -22.484 -6.004 1 98.06 97 ILE A C 1
ATOM 751 O O . ILE A 1 97 ? 3.461 -21.969 -4.93 1 98.06 97 ILE A O 1
ATOM 755 N N . TRP A 1 98 ? 3.195 -23.562 -6.418 1 98.31 98 TRP A N 1
ATOM 756 C CA . TRP A 1 98 ? 2.25 -24.328 -5.598 1 98.31 98 TRP A CA 1
ATOM 757 C C . TRP A 1 98 ? 2.939 -24.906 -4.371 1 98.31 98 TRP A C 1
ATOM 759 O O . TRP A 1 98 ? 4.055 -25.422 -4.465 1 98.31 98 TRP A O 1
ATOM 769 N N . ARG A 1 99 ? 2.283 -24.781 -3.268 1 97.38 99 ARG A N 1
ATOM 770 C CA . ARG A 1 99 ? 2.811 -25.359 -2.033 1 97.38 99 ARG A CA 1
ATOM 771 C C . ARG A 1 99 ? 1.795 -26.297 -1.389 1 97.38 99 ARG A C 1
ATOM 773 O O . ARG A 1 99 ? 0.587 -26.125 -1.575 1 97.38 99 ARG A O 1
ATOM 780 N N . GLU A 1 100 ? 2.359 -27.188 -0.619 1 94.56 100 GLU A N 1
ATOM 781 C CA . GLU A 1 100 ? 1.48 -28.016 0.207 1 94.56 100 GLU A CA 1
ATOM 782 C C . GLU A 1 100 ? 0.635 -27.156 1.141 1 94.56 100 GLU A C 1
ATOM 784 O O . GLU A 1 100 ? 1.143 -26.219 1.756 1 94.56 100 GLU A O 1
ATOM 789 N N . GLY A 1 101 ? -0.659 -27.422 1.238 1 95.56 101 GLY A N 1
ATOM 790 C CA . GLY A 1 101 ? -1.549 -26.656 2.094 1 95.56 101 GLY A CA 1
ATOM 791 C C . GLY A 1 101 ? -2.359 -25.625 1.334 1 95.56 101 GLY A C 1
ATOM 792 O O . GLY A 1 101 ? -3.359 -25.109 1.845 1 95.56 101 GLY A O 1
ATOM 793 N N . ASP A 1 102 ? -1.912 -25.344 0.081 1 96.56 102 ASP A N 1
ATOM 794 C CA . ASP A 1 102 ? -2.596 -24.312 -0.694 1 96.56 102 ASP A CA 1
ATOM 795 C C . ASP A 1 102 ? -4.039 -24.719 -0.99 1 96.56 102 ASP A C 1
ATOM 797 O O . ASP A 1 102 ? -4.852 -23.891 -1.396 1 96.56 102 ASP A O 1
ATOM 801 N N . THR A 1 103 ? -4.406 -25.938 -0.735 1 96.69 103 THR A N 1
ATOM 802 C CA . THR A 1 103 ? -5.777 -26.391 -0.926 1 96.69 103 THR A CA 1
ATOM 803 C C . THR A 1 103 ? -6.73 -25.641 0.008 1 96.69 103 THR A C 1
ATOM 805 O O . THR A 1 103 ? -7.941 -25.641 -0.214 1 96.69 103 THR A O 1
ATOM 808 N N . GLU A 1 104 ? -6.242 -25.109 1.082 1 93.56 104 GLU A N 1
ATOM 809 C CA . GLU A 1 104 ? -7.047 -24.281 1.966 1 93.56 104 GLU A CA 1
ATOM 810 C C . GLU A 1 104 ? -7.621 -23.078 1.219 1 93.56 104 GLU A C 1
ATOM 812 O O . GLU A 1 104 ? -8.75 -22.641 1.489 1 93.56 104 GLU A O 1
ATOM 817 N N . TYR A 1 105 ? -6.852 -22.578 0.257 1 92.94 105 TYR A N 1
ATOM 818 C CA . TYR A 1 105 ? -7.246 -21.406 -0.513 1 92.94 105 TYR A CA 1
ATOM 819 C C . TYR A 1 105 ? -7.895 -21.812 -1.832 1 92.94 105 TYR A C 1
ATOM 821 O O . TYR A 1 105 ? -8.781 -21.109 -2.334 1 92.94 105 TYR A O 1
ATOM 829 N N . TYR A 1 106 ? -7.324 -22.828 -2.297 1 96.56 106 TYR A N 1
ATOM 830 C CA . TYR A 1 106 ? -7.746 -23.359 -3.59 1 96.56 106 TYR A CA 1
ATOM 831 C C . TYR A 1 106 ? -8.133 -24.828 -3.477 1 96.56 106 TYR A C 1
ATOM 833 O O . TYR A 1 106 ? -7.352 -25.719 -3.84 1 96.56 106 TYR A O 1
ATOM 841 N N . PRO A 1 107 ? -9.336 -25.062 -3.1 1 96.25 107 PRO A N 1
ATOM 842 C CA . PRO A 1 107 ? -9.766 -26.406 -2.688 1 96.25 107 PRO A CA 1
ATOM 843 C C . PRO A 1 107 ? -9.688 -27.422 -3.82 1 96.25 107 PRO A C 1
ATOM 845 O O . PRO A 1 107 ? -9.586 -28.625 -3.566 1 96.25 107 PRO A O 1
ATOM 848 N N . GLN A 1 108 ? -9.727 -27.031 -5.07 1 97.56 108 GLN A N 1
ATOM 849 C CA . GLN A 1 108 ? -9.719 -27.969 -6.18 1 97.56 108 GLN A CA 1
ATOM 850 C C . GLN A 1 108 ? -8.297 -28.312 -6.609 1 97.56 108 GLN A C 1
ATOM 852 O O . GLN A 1 108 ? -8.094 -28.969 -7.625 1 97.56 108 GLN A O 1
ATOM 857 N N . GLY A 1 109 ? -7.328 -27.766 -5.867 1 97.5 109 GLY A N 1
ATOM 858 C CA . GLY A 1 109 ? -5.941 -28.125 -6.109 1 97.5 109 GLY A CA 1
ATOM 859 C C . GLY A 1 109 ? -5.246 -27.188 -7.082 1 97.5 109 GLY A C 1
ATOM 860 O O . GLY A 1 109 ? -5.762 -26.109 -7.387 1 97.5 109 GLY A O 1
ATOM 861 N N . VAL A 1 110 ? -4.074 -27.594 -7.602 1 97.81 110 VAL A N 1
ATOM 862 C CA . VAL A 1 110 ? -3.205 -26.75 -8.414 1 97.81 110 VAL A CA 1
ATOM 863 C C . VAL A 1 110 ? -3.904 -26.406 -9.727 1 97.81 110 VAL A C 1
ATOM 865 O O . VAL A 1 110 ? -3.574 -25.406 -10.375 1 97.81 110 VAL A O 1
ATOM 868 N N . ASP A 1 111 ? -4.93 -27.188 -10.109 1 97.31 111 ASP A N 1
ATOM 869 C CA . ASP A 1 111 ? -5.656 -26.922 -11.352 1 97.31 111 ASP A CA 1
ATOM 870 C C . ASP A 1 111 ? -6.984 -26.219 -11.07 1 97.31 111 ASP A C 1
ATOM 872 O O . ASP A 1 111 ? -7.852 -26.156 -11.945 1 97.31 111 ASP A O 1
ATOM 876 N N . ASP A 1 112 ? -7.156 -25.797 -9.82 1 98.06 112 ASP A N 1
ATOM 877 C CA . ASP A 1 112 ? -8.336 -25 -9.492 1 98.06 112 ASP A CA 1
ATOM 878 C C . ASP A 1 112 ? -8.516 -23.844 -10.484 1 98.06 112 ASP A C 1
ATOM 880 O O . ASP A 1 112 ? -7.586 -23.078 -10.703 1 98.06 112 ASP A O 1
ATOM 884 N N . PRO A 1 113 ? -9.656 -23.797 -11.117 1 97.19 113 PRO A N 1
ATOM 885 C CA . PRO A 1 113 ? -9.852 -22.75 -12.133 1 97.19 113 PRO A CA 1
ATOM 886 C C . PRO A 1 113 ? -9.719 -21.344 -11.57 1 97.19 113 PRO A C 1
ATOM 888 O O . PRO A 1 113 ? -9.469 -20.391 -12.312 1 97.19 113 PRO A O 1
ATOM 891 N N . ASP A 1 114 ? -9.859 -21.188 -10.305 1 97.38 114 ASP A N 1
ATOM 892 C CA . ASP A 1 114 ? -9.773 -19.859 -9.711 1 97.38 114 ASP A CA 1
ATOM 893 C C . ASP A 1 114 ? -8.375 -19.594 -9.164 1 97.38 114 ASP A C 1
ATOM 895 O O . ASP A 1 114 ? -8.148 -18.578 -8.484 1 97.38 114 ASP A O 1
ATOM 899 N N . TYR A 1 115 ? -7.477 -20.547 -9.305 1 98.25 115 TYR A N 1
ATOM 900 C CA . TYR A 1 115 ? -6.082 -20.359 -8.922 1 98.25 115 TYR A CA 1
ATOM 901 C C . TYR A 1 115 ? -5.277 -19.781 -10.078 1 98.25 115 TYR A C 1
ATOM 903 O O . TYR A 1 115 ? -5.289 -20.312 -11.188 1 98.25 115 TYR A O 1
ATOM 911 N N . SER A 1 116 ? -4.602 -18.688 -9.828 1 98.31 116 SER A N 1
ATOM 912 C CA . SER A 1 116 ? -3.684 -18.078 -10.797 1 98.31 116 SER A CA 1
ATOM 913 C C . SER A 1 116 ? -2.467 -17.484 -10.109 1 98.31 116 SER A C 1
ATOM 915 O O . SER A 1 116 ? -2.365 -17.516 -8.883 1 98.31 116 SER A O 1
ATOM 917 N N . VAL A 1 117 ? -1.493 -17.062 -10.93 1 98.69 117 VAL A N 1
ATOM 918 C CA . VAL A 1 117 ? -0.217 -16.562 -10.438 1 98.69 117 VAL A CA 1
ATOM 919 C C . VAL A 1 117 ? -0.028 -15.117 -10.867 1 98.69 117 VAL A C 1
ATOM 921 O O . VAL A 1 117 ? -0.318 -14.758 -12.008 1 98.69 117 VAL A O 1
ATOM 924 N N . LEU A 1 118 ? 0.328 -14.266 -9.961 1 98.88 118 LEU A N 1
ATOM 925 C CA . LEU A 1 118 ? 0.816 -12.93 -10.289 1 98.88 118 LEU A CA 1
ATOM 926 C C . LEU A 1 118 ? 2.336 -12.922 -10.422 1 98.88 118 LEU A C 1
ATOM 928 O O . LEU A 1 118 ? 3.043 -13.391 -9.523 1 98.88 118 LEU A O 1
ATOM 932 N N . ARG A 1 119 ? 2.807 -12.438 -11.477 1 98.88 119 ARG A N 1
ATOM 933 C CA . ARG A 1 119 ? 4.238 -12.211 -11.648 1 98.88 119 ARG A CA 1
ATOM 934 C C . ARG A 1 119 ? 4.543 -10.719 -11.758 1 98.88 119 ARG A C 1
ATOM 936 O O . ARG A 1 119 ? 4.121 -10.07 -12.719 1 98.88 119 ARG A O 1
ATOM 943 N N . PHE A 1 120 ? 5.227 -10.219 -10.867 1 98.88 120 PHE A N 1
ATOM 944 C CA . PHE A 1 120 ? 5.66 -8.828 -10.852 1 98.88 120 PHE A CA 1
ATOM 945 C C . PHE A 1 120 ? 7.094 -8.695 -11.359 1 98.88 120 PHE A C 1
ATOM 947 O O . PHE A 1 120 ? 7.973 -9.445 -10.93 1 98.88 120 PHE A O 1
ATOM 954 N N . THR A 1 121 ? 7.312 -7.828 -12.25 1 98.81 121 THR A N 1
ATOM 955 C CA . THR A 1 121 ? 8.641 -7.488 -12.75 1 98.81 121 THR A CA 1
ATOM 956 C C . THR A 1 121 ? 8.984 -6.035 -12.43 1 98.81 121 THR A C 1
ATOM 958 O O . THR A 1 121 ? 8.344 -5.117 -12.945 1 98.81 121 THR A O 1
ATOM 961 N N . ALA A 1 122 ? 10.016 -5.84 -11.664 1 98.38 122 ALA A N 1
ATOM 962 C CA . ALA A 1 122 ? 10.398 -4.516 -11.188 1 98.38 122 ALA A CA 1
ATOM 963 C C . ALA A 1 122 ? 11.195 -3.76 -12.25 1 98.38 122 ALA A C 1
ATOM 965 O O . ALA A 1 122 ? 12 -4.355 -12.969 1 98.38 122 ALA A O 1
ATOM 966 N N . VAL A 1 123 ? 11.031 -2.482 -12.273 1 96.5 123 VAL A N 1
ATOM 967 C CA . VAL A 1 123 ? 11.812 -1.622 -13.164 1 96.5 123 VAL A CA 1
ATOM 968 C C . VAL A 1 123 ? 12.641 -0.638 -12.336 1 96.5 123 VAL A C 1
ATOM 970 O O . VAL A 1 123 ? 13.789 -0.343 -12.672 1 96.5 123 VAL A O 1
ATOM 973 N N . GLU A 1 124 ? 12.133 -0.146 -11.234 1 96.88 124 GLU A 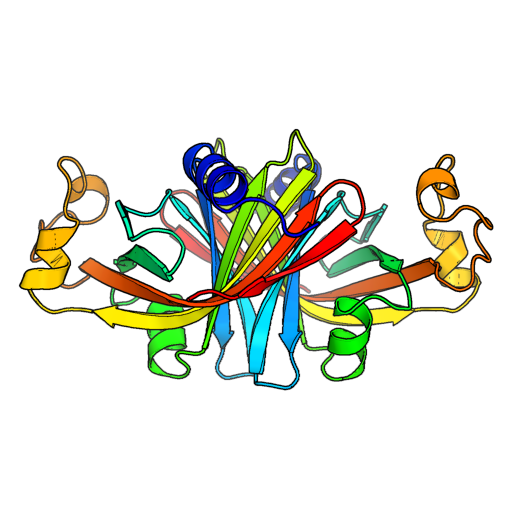N 1
ATOM 974 C CA . GLU A 1 124 ? 12.773 0.823 -10.352 1 96.88 124 GLU A CA 1
ATOM 975 C C . GLU A 1 124 ? 12.336 0.625 -8.906 1 96.88 124 GLU A C 1
ATOM 977 O O . GLU A 1 124 ? 11.289 0.04 -8.641 1 96.88 124 GLU A O 1
ATOM 982 N N . GLY A 1 125 ? 13.234 1.053 -8.023 1 96.94 125 GLY A N 1
ATOM 983 C CA . GLY A 1 125 ? 12.906 0.982 -6.609 1 96.94 125 GLY A CA 1
ATOM 984 C C . GLY A 1 125 ? 13.148 2.285 -5.871 1 96.94 125 GLY A C 1
ATOM 985 O O . GLY A 1 125 ? 13.867 3.158 -6.367 1 96.94 125 GLY A O 1
ATOM 986 N N . ARG A 1 126 ? 12.516 2.463 -4.84 1 96.88 126 ARG A N 1
ATOM 987 C CA . ARG A 1 126 ? 12.734 3.564 -3.906 1 96.88 126 ARG A CA 1
ATOM 988 C C . ARG A 1 126 ? 12.773 3.064 -2.467 1 96.88 126 ARG A C 1
ATOM 990 O O . ARG A 1 126 ? 11.836 2.402 -2.01 1 96.88 126 ARG A O 1
ATOM 997 N N . TYR A 1 127 ? 13.898 3.35 -1.834 1 97.19 127 TYR A N 1
ATOM 998 C CA . TYR A 1 127 ? 14.148 2.881 -0.477 1 97.19 127 TYR A CA 1
ATOM 999 C C . TYR A 1 127 ? 14.133 4.039 0.513 1 97.19 127 TYR A C 1
ATOM 1001 O O . TYR A 1 127 ? 14.719 5.094 0.256 1 97.19 127 TYR A O 1
ATOM 1009 N N . TYR A 1 128 ? 13.367 3.855 1.561 1 95.62 128 TYR A N 1
ATOM 1010 C CA . TYR A 1 128 ? 13.289 4.844 2.631 1 95.62 128 TYR A CA 1
ATOM 1011 C C . TYR A 1 128 ? 13.844 4.281 3.934 1 95.62 128 TYR A C 1
ATOM 1013 O O . TYR A 1 128 ? 13.453 3.193 4.363 1 95.62 128 TYR A O 1
ATOM 1021 N N . SER A 1 129 ? 14.75 5.051 4.551 1 93.69 129 SER A N 1
ATOM 1022 C CA . SER A 1 129 ? 15.312 4.727 5.855 1 93.69 129 SER A CA 1
ATOM 1023 C C . SER A 1 129 ? 15.875 5.969 6.539 1 93.69 129 SER A C 1
ATOM 1025 O O . SER A 1 129 ? 16.531 6.797 5.895 1 93.69 129 SER A O 1
ATOM 1027 N N . ASN A 1 130 ? 15.547 6.137 7.812 1 88.12 130 ASN A N 1
ATOM 1028 C CA . ASN A 1 130 ? 16.109 7.211 8.625 1 88.12 130 ASN A CA 1
ATOM 1029 C C . ASN A 1 130 ? 15.883 8.578 7.984 1 88.12 130 ASN A C 1
ATOM 1031 O O . ASN A 1 130 ? 16.812 9.359 7.816 1 88.12 130 ASN A O 1
ATOM 1035 N N . PHE A 1 131 ? 14.711 8.82 7.516 1 84.81 131 PHE A N 1
ATOM 1036 C CA . PHE A 1 131 ? 14.242 10.102 7.008 1 84.81 131 PHE A CA 1
ATOM 1037 C C . PHE A 1 131 ? 14.859 10.398 5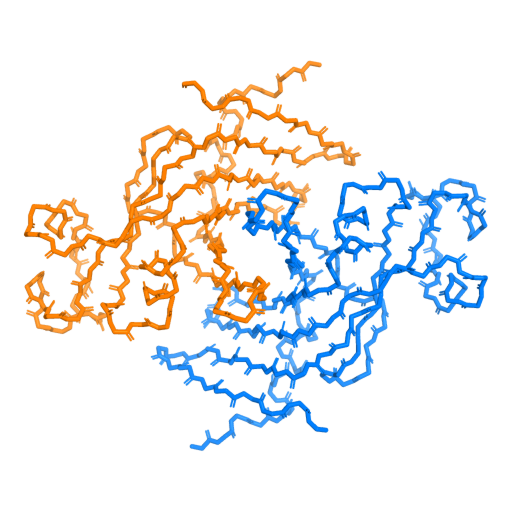.645 1 84.81 131 PHE A C 1
ATOM 1039 O O . PHE A 1 131 ? 14.922 11.555 5.223 1 84.81 131 PHE A O 1
ATOM 1046 N N . HIS A 1 132 ? 15.406 9.406 5.062 1 90.06 132 HIS A N 1
ATOM 1047 C CA . HIS A 1 132 ? 16.031 9.57 3.754 1 90.06 132 HIS A CA 1
ATOM 1048 C C . HIS A 1 132 ? 15.5 8.555 2.754 1 90.06 132 HIS A C 1
ATOM 1050 O O . HIS A 1 132 ? 15.266 7.395 3.107 1 90.06 132 HIS A O 1
ATOM 1056 N N . SER A 1 133 ? 15.297 9.047 1.565 1 93.62 133 SER A N 1
ATOM 1057 C CA . SER A 1 133 ? 14.883 8.156 0.487 1 93.62 133 SER A CA 1
ATOM 1058 C C . SER A 1 133 ? 15.922 8.125 -0.631 1 93.62 133 SER A C 1
ATOM 1060 O O . SER A 1 133 ? 16.609 9.117 -0.868 1 93.62 133 SER A O 1
ATOM 1062 N N . GLU A 1 134 ? 16.047 7.023 -1.271 1 94.38 134 GLU A N 1
ATOM 1063 C CA . GLU A 1 134 ? 16.922 6.926 -2.436 1 94.38 134 GLU A CA 1
ATOM 1064 C C . GLU A 1 134 ? 16.312 6.016 -3.502 1 94.38 134 GLU A C 1
ATOM 1066 O O . GLU A 1 134 ? 15.672 5.012 -3.18 1 94.38 134 GLU A O 1
ATOM 1071 N N . ASN A 1 135 ? 16.516 6.398 -4.691 1 94.69 135 ASN A N 1
ATOM 1072 C CA . ASN A 1 135 ? 16.109 5.562 -5.816 1 94.69 135 ASN A CA 1
ATOM 1073 C C . ASN A 1 135 ? 17.094 4.418 -6.047 1 94.69 135 ASN A C 1
ATOM 1075 O O . ASN A 1 135 ? 18.297 4.59 -5.898 1 94.69 135 ASN A O 1
ATOM 1079 N N . ILE A 1 136 ? 16.469 3.312 -6.398 1 94.5 136 ILE A N 1
ATOM 1080 C CA . ILE A 1 136 ? 17.266 2.111 -6.645 1 94.5 136 ILE A CA 1
ATOM 1081 C C . ILE A 1 136 ? 17.078 1.665 -8.094 1 94.5 136 ILE A C 1
ATOM 1083 O O . ILE A 1 136 ? 15.961 1.489 -8.562 1 94.5 136 ILE A O 1
ATOM 1087 N N . GLU A 1 137 ? 18.141 1.507 -8.766 1 90.81 137 GLU A N 1
ATOM 1088 C CA . GLU A 1 137 ? 18.078 0.912 -10.102 1 90.81 137 GLU A CA 1
ATOM 1089 C C . GLU A 1 137 ? 18.047 -0.612 -10.023 1 90.81 137 GLU A C 1
ATOM 1091 O O . GLU A 1 137 ? 18.953 -1.23 -9.461 1 90.81 137 GLU A O 1
ATOM 1096 N N . ILE A 1 138 ? 16.891 -1.084 -10.68 1 88.69 138 ILE A N 1
ATOM 1097 C CA . ILE A 1 138 ? 16.734 -2.535 -10.656 1 88.69 138 ILE A CA 1
ATOM 1098 C C . ILE A 1 138 ? 17.391 -3.145 -11.898 1 88.69 138 ILE A C 1
ATOM 1100 O O . ILE A 1 138 ? 17.047 -2.775 -13.023 1 88.69 138 ILE A O 1
ATOM 1104 N N . LYS A 1 139 ? 18.734 -3.342 -12.094 1 65.31 139 LYS A N 1
ATOM 1105 C CA . LYS A 1 139 ? 19.391 -3.961 -13.234 1 65.31 139 LYS A CA 1
ATOM 1106 C C . LYS A 1 139 ? 19.781 -5.406 -12.938 1 65.31 139 LYS A C 1
ATOM 1108 O O . LYS A 1 139 ? 20.031 -5.758 -11.781 1 65.31 139 LYS A O 1
ATOM 1113 N N . MET B 1 1 ? -23.875 -9.875 5.559 1 52.81 1 MET B N 1
ATOM 1114 C CA . MET B 1 1 ? -23.953 -8.969 6.695 1 52.81 1 MET B CA 1
ATOM 1115 C C . MET B 1 1 ? -22.828 -7.945 6.66 1 52.81 1 MET B C 1
ATOM 1117 O O . MET B 1 1 ? -21.672 -8.297 6.387 1 52.81 1 MET B O 1
ATOM 1121 N N . SER B 1 2 ? -23.156 -6.656 6.492 1 80.5 2 SER B N 1
ATOM 1122 C CA . SER B 1 2 ? -22.281 -5.496 6.352 1 80.5 2 SER B CA 1
ATOM 1123 C C . SER B 1 2 ? -21.484 -5.254 7.625 1 80.5 2 SER B C 1
ATOM 1125 O O . SER B 1 2 ? -22.016 -5.371 8.734 1 80.5 2 SER B O 1
ATOM 1127 N N . VAL B 1 3 ? -20.141 -5.48 7.574 1 87.62 3 VAL B N 1
ATOM 1128 C CA . VAL B 1 3 ? -19.25 -5.234 8.711 1 87.62 3 VAL B CA 1
ATOM 1129 C C . VAL B 1 3 ? -19.688 -3.955 9.43 1 87.62 3 VAL B C 1
ATOM 1131 O O . VAL B 1 3 ? -20.031 -2.963 8.789 1 87.62 3 VAL B O 1
ATOM 1134 N N . ALA B 1 4 ? -19.734 -4.098 10.719 1 90.12 4 ALA B N 1
ATOM 1135 C CA . ALA B 1 4 ? -20.094 -2.93 11.523 1 90.12 4 ALA B CA 1
ATOM 1136 C C . ALA B 1 4 ? -19.016 -1.846 11.43 1 90.12 4 ALA B C 1
ATOM 1138 O O . ALA B 1 4 ? -17.828 -2.145 11.406 1 90.12 4 ALA B O 1
ATOM 1139 N N . PHE B 1 5 ? -19.531 -0.591 11.422 1 92.38 5 PHE B N 1
ATOM 1140 C CA . PHE B 1 5 ? -18.609 0.538 11.344 1 92.38 5 PHE B CA 1
ATOM 1141 C C . PHE B 1 5 ? -17.672 0.555 12.539 1 92.38 5 PHE B C 1
ATOM 1143 O O . PHE B 1 5 ? -16.5 0.931 12.414 1 92.38 5 PHE B O 1
ATOM 1150 N N . ASN B 1 6 ? -18.141 0.15 13.641 1 93.31 6 ASN B N 1
ATOM 1151 C CA . ASN B 1 6 ? -17.312 0.117 14.836 1 93.31 6 ASN B CA 1
ATOM 1152 C C . ASN B 1 6 ? -16.141 -0.839 14.68 1 93.31 6 ASN B C 1
ATOM 1154 O O . ASN B 1 6 ? -15.055 -0.597 15.227 1 93.31 6 ASN B O 1
ATOM 1158 N N . THR B 1 7 ? -16.359 -1.939 14.031 1 93.94 7 THR B N 1
ATOM 1159 C CA . THR B 1 7 ? -15.289 -2.893 13.758 1 93.94 7 THR B CA 1
ATOM 1160 C C . THR B 1 7 ? -14.203 -2.254 12.891 1 93.94 7 THR B C 1
ATOM 1162 O O . THR B 1 7 ? -13.016 -2.416 13.164 1 93.94 7 THR B O 1
ATOM 1165 N N . LEU B 1 8 ? -14.594 -1.502 11.898 1 96.12 8 LEU B N 1
ATOM 1166 C CA . LEU B 1 8 ? -13.664 -0.83 11 1 96.12 8 LEU B CA 1
ATOM 1167 C C . LEU B 1 8 ? -12.875 0.243 11.742 1 96.12 8 LEU B C 1
ATOM 1169 O O . LEU B 1 8 ? -11.656 0.352 11.57 1 96.12 8 LEU B O 1
ATOM 1173 N N . GLU B 1 9 ? -13.602 0.957 12.578 1 96.25 9 GLU B N 1
ATOM 1174 C CA . GLU B 1 9 ? -12.93 1.99 13.359 1 96.25 9 GLU B CA 1
ATOM 1175 C C . GLU B 1 9 ? -11.922 1.382 14.328 1 96.25 9 GLU B C 1
ATOM 1177 O O . GLU B 1 9 ? -10.82 1.917 14.508 1 96.25 9 GLU B O 1
ATOM 1182 N N . SER B 1 10 ? -12.289 0.288 14.938 1 95.75 10 SER B N 1
ATOM 1183 C CA . SER B 1 10 ? -11.398 -0.4 15.859 1 95.75 10 SER B CA 1
ATOM 1184 C C . SER B 1 10 ? -10.141 -0.894 15.141 1 95.75 10 SER B C 1
ATOM 1186 O O . SER B 1 10 ? -9.039 -0.838 15.695 1 95.75 10 SER B O 1
ATOM 1188 N N . LEU B 1 11 ? -10.297 -1.415 13.93 1 96.44 11 LEU B N 1
ATOM 1189 C CA . LEU B 1 11 ? -9.156 -1.847 13.125 1 96.44 11 LEU B CA 1
ATOM 1190 C C . LEU B 1 11 ? -8.18 -0.7 12.914 1 96.44 11 LEU B C 1
ATOM 1192 O O . LEU B 1 11 ? -6.969 -0.87 13.102 1 96.44 11 LEU B O 1
ATOM 1196 N N . ILE B 1 12 ? -8.719 0.465 12.555 1 97.38 12 ILE B N 1
ATOM 1197 C CA . ILE B 1 12 ? -7.879 1.628 12.297 1 97.38 12 ILE B CA 1
ATOM 1198 C C . ILE B 1 12 ? -7.172 2.047 13.586 1 97.38 12 ILE B C 1
ATOM 1200 O O . ILE B 1 12 ? -5.961 2.297 13.586 1 97.38 12 ILE B O 1
ATOM 1204 N N . ASP B 1 13 ? -7.887 2.01 14.703 1 96.31 13 ASP B N 1
ATOM 1205 C CA . ASP B 1 13 ? -7.379 2.506 15.977 1 96.31 13 ASP B CA 1
ATOM 1206 C C . ASP B 1 13 ? -6.207 1.657 16.469 1 96.31 13 ASP B C 1
ATOM 1208 O O . ASP B 1 13 ? -5.328 2.154 17.188 1 96.31 13 ASP B O 1
ATOM 1212 N N . ARG B 1 14 ? -6.156 0.487 16.047 1 94.94 14 ARG B N 1
ATOM 1213 C CA . ARG B 1 14 ? -5.148 -0.429 16.578 1 94.94 14 ARG B CA 1
ATOM 1214 C C . ARG B 1 14 ? -3.891 -0.411 15.719 1 94.94 14 ARG B C 1
ATOM 1216 O O . ARG B 1 14 ? -2.906 -1.08 16.031 1 94.94 14 ARG B O 1
ATOM 1223 N N . GLN B 1 15 ? -3.963 0.311 14.617 1 95.12 15 GLN B N 1
ATOM 1224 C CA . GLN B 1 15 ? -2.811 0.332 13.719 1 95.12 15 GLN B CA 1
ATOM 1225 C C . GLN B 1 15 ? -1.882 1.498 14.047 1 95.12 15 GLN B C 1
ATOM 1227 O O . GLN B 1 15 ? -2.336 2.633 14.211 1 95.12 15 GLN B O 1
ATOM 1232 N N . ALA B 1 16 ? -0.599 1.196 14.117 1 93.94 16 ALA B N 1
ATOM 1233 C CA . ALA B 1 16 ? 0.393 2.244 14.344 1 93.94 16 ALA B CA 1
ATOM 1234 C C . ALA B 1 16 ? 0.772 2.934 13.039 1 93.94 16 ALA B C 1
ATOM 1236 O O . ALA B 1 16 ? 1.378 4.008 13.047 1 93.94 16 ALA B O 1
ATOM 1237 N N . VAL B 1 17 ? 0.415 2.252 11.93 1 95.25 17 VAL B N 1
ATOM 1238 C CA . VAL B 1 17 ? 0.805 2.779 10.633 1 95.25 17 VAL B CA 1
ATOM 1239 C C . VAL B 1 17 ? -0.379 2.709 9.664 1 95.25 17 VAL B C 1
ATOM 1241 O O . VAL B 1 17 ? -1.297 1.908 9.859 1 95.25 17 VAL B O 1
ATOM 1244 N N . ALA B 1 18 ? -0.348 3.6 8.719 1 97.31 18 ALA B N 1
ATOM 1245 C CA . ALA B 1 18 ? -1.214 3.582 7.547 1 97.31 18 ALA B CA 1
ATOM 1246 C C . ALA B 1 18 ? -0.392 3.596 6.262 1 97.31 18 ALA B C 1
ATOM 1248 O O . ALA B 1 18 ? 0.763 4.027 6.258 1 97.31 18 ALA B O 1
ATOM 1249 N N . PHE B 1 19 ? -0.945 3.076 5.211 1 98.25 19 PHE B N 1
ATOM 1250 C CA . PHE B 1 19 ? -0.304 3.145 3.904 1 98.25 19 PHE B CA 1
ATOM 1251 C C . PHE B 1 19 ? -1.071 4.074 2.973 1 98.25 19 PHE B C 1
ATOM 1253 O O . PHE B 1 19 ? -2.283 3.932 2.805 1 98.25 19 PHE B O 1
ATOM 1260 N N . ILE B 1 20 ? -0.39 4.992 2.416 1 98.75 20 ILE B N 1
ATOM 1261 C CA . ILE B 1 20 ? -1.042 5.902 1.481 1 98.75 20 ILE B CA 1
ATOM 1262 C C . ILE B 1 20 ? -0.603 5.582 0.055 1 98.75 20 ILE B C 1
ATOM 1264 O O . ILE B 1 20 ? 0.547 5.199 -0.176 1 98.75 20 ILE B O 1
ATOM 1268 N N . GLY B 1 21 ? -1.556 5.672 -0.867 1 98.81 21 GLY B N 1
ATOM 1269 C CA . GLY B 1 21 ? -1.317 5.379 -2.271 1 98.81 21 GLY B CA 1
ATOM 1270 C C . GLY B 1 21 ? -1.587 6.562 -3.182 1 98.81 21 GLY B C 1
ATOM 1271 O O . GLY B 1 21 ? -2.518 7.336 -2.943 1 98.81 21 GLY B O 1
ATOM 1272 N N . SER B 1 22 ? -0.783 6.773 -4.184 1 98.88 22 SER B N 1
ATOM 1273 C CA . SER B 1 22 ? -0.913 7.793 -5.219 1 98.88 22 SER B CA 1
ATOM 1274 C C . SER B 1 22 ? -0.649 7.215 -6.605 1 98.88 22 SER B C 1
ATOM 1276 O O . SER B 1 22 ? -0.291 6.039 -6.734 1 98.88 22 SER B O 1
ATOM 1278 N N . VAL B 1 23 ? -0.974 7.945 -7.645 1 98.69 23 VAL B N 1
ATOM 1279 C CA . VAL B 1 23 ? -0.627 7.613 -9.023 1 98.69 23 VAL B CA 1
ATOM 1280 C C . VAL B 1 23 ? 0.332 8.664 -9.578 1 98.69 23 VAL B C 1
ATOM 1282 O O . VAL B 1 23 ? 0.035 9.859 -9.555 1 98.69 23 VAL B O 1
ATOM 1285 N N . ASP B 1 24 ? 1.467 8.195 -10.039 1 98.06 24 ASP B N 1
ATOM 1286 C CA . ASP B 1 24 ? 2.457 9.172 -10.492 1 98.06 24 ASP B CA 1
ATOM 1287 C C . ASP B 1 24 ? 2.201 9.586 -11.938 1 98.06 24 ASP B C 1
ATOM 1289 O O . ASP B 1 24 ? 1.222 9.156 -12.547 1 98.06 24 ASP B O 1
ATOM 1293 N N . ALA B 1 25 ? 3.088 10.453 -12.445 1 96.94 25 ALA B N 1
ATOM 1294 C CA . ALA B 1 25 ? 2.889 11.078 -13.75 1 96.94 25 ALA B CA 1
ATOM 1295 C C . ALA B 1 25 ? 2.945 10.039 -14.875 1 96.94 25 ALA B C 1
ATOM 1297 O O . ALA B 1 25 ? 2.43 10.273 -15.969 1 96.94 25 ALA B O 1
ATOM 1298 N N . GLU B 1 26 ? 3.562 8.883 -14.625 1 96.94 26 GLU B N 1
ATOM 1299 C CA . GLU B 1 26 ? 3.678 7.828 -15.633 1 96.94 26 GLU B CA 1
ATOM 1300 C C . GLU B 1 26 ? 2.551 6.809 -15.492 1 96.94 26 GLU B C 1
ATOM 1302 O O . GLU B 1 26 ? 2.484 5.844 -16.25 1 96.94 26 GLU B O 1
ATOM 1307 N N . GLY B 1 27 ? 1.728 6.977 -14.453 1 97.31 27 GLY B N 1
ATOM 1308 C CA . GLY B 1 27 ? 0.553 6.133 -14.297 1 97.31 27 GLY B CA 1
ATOM 1309 C C . GLY B 1 27 ? 0.783 4.953 -13.375 1 97.31 27 GLY B C 1
ATOM 1310 O O . GLY B 1 27 ? -0.057 4.059 -13.281 1 97.31 27 GLY B O 1
ATOM 1311 N N . PHE B 1 28 ? 1.954 4.953 -12.742 1 98.44 28 PHE B N 1
ATOM 1312 C CA . PHE B 1 28 ? 2.232 3.871 -11.805 1 98.44 28 PHE B CA 1
ATOM 1313 C C . PHE B 1 28 ? 1.623 4.168 -10.438 1 98.44 28 PHE B C 1
ATOM 1315 O O . PHE B 1 28 ? 1.665 5.309 -9.969 1 98.44 28 PHE B O 1
ATOM 1322 N N . PRO B 1 29 ? 1.021 3.125 -9.82 1 98.75 29 PRO B N 1
ATOM 1323 C CA . PRO B 1 29 ? 0.676 3.293 -8.406 1 98.75 29 PRO B CA 1
ATOM 1324 C C . PRO B 1 29 ? 1.905 3.377 -7.508 1 98.75 29 PRO B C 1
ATOM 1326 O O . PRO B 1 29 ? 2.91 2.707 -7.762 1 98.75 29 PRO B O 1
ATOM 1329 N N . ASN B 1 30 ? 1.863 4.227 -6.547 1 98.56 30 ASN B N 1
ATOM 1330 C CA . ASN B 1 30 ? 2.881 4.375 -5.512 1 98.56 30 ASN B CA 1
ATOM 1331 C C . ASN B 1 30 ? 2.299 4.152 -4.117 1 98.56 30 ASN B C 1
ATOM 1333 O O . ASN B 1 30 ? 1.095 4.312 -3.912 1 98.56 30 ASN B O 1
ATOM 1337 N N . MET B 1 31 ? 3.176 3.742 -3.201 1 97.75 31 MET B N 1
ATOM 1338 C CA . MET B 1 31 ? 2.752 3.525 -1.82 1 97.75 31 MET B CA 1
ATOM 1339 C C . MET B 1 31 ? 3.844 3.949 -0.843 1 97.75 31 MET B C 1
ATOM 1341 O O . MET B 1 31 ? 5.027 3.92 -1.178 1 97.75 31 MET B O 1
ATOM 1345 N N . LYS B 1 32 ? 3.398 4.262 0.294 1 96.56 32 LYS B N 1
ATOM 1346 C CA . LYS B 1 32 ? 4.301 4.602 1.388 1 96.56 32 LYS B CA 1
ATOM 1347 C C . LYS B 1 32 ? 3.627 4.406 2.742 1 96.56 32 LYS B C 1
ATOM 1349 O O . LYS B 1 32 ? 2.455 4.75 2.912 1 96.56 32 LYS B O 1
ATOM 1354 N N . ALA B 1 33 ? 4.387 3.922 3.672 1 96.75 33 ALA B N 1
ATOM 1355 C CA . ALA B 1 33 ? 3.902 3.848 5.051 1 96.75 33 ALA B CA 1
ATOM 1356 C C . ALA B 1 33 ? 3.975 5.211 5.73 1 96.75 33 ALA B C 1
ATOM 1358 O O . ALA B 1 33 ? 4.945 5.953 5.551 1 96.75 33 ALA B O 1
ATOM 1359 N N . MET B 1 34 ? 2.922 5.5 6.438 1 96.19 34 MET B N 1
ATOM 1360 C CA . MET B 1 34 ? 2.834 6.664 7.316 1 96.19 34 MET B CA 1
ATOM 1361 C C . MET B 1 34 ? 2.549 6.238 8.758 1 96.19 34 MET B C 1
ATOM 1363 O O . MET B 1 34 ? 1.978 5.172 8.992 1 96.19 34 MET B O 1
ATOM 1367 N N . LEU B 1 35 ? 3.008 7.102 9.656 1 94.69 35 LEU B N 1
ATOM 1368 C CA . LEU B 1 35 ? 2.438 6.941 10.992 1 94.69 35 LEU B CA 1
ATOM 1369 C C . LEU B 1 35 ? 0.921 7.109 10.953 1 94.69 35 LEU B C 1
ATOM 1371 O O . LEU B 1 35 ? 0.374 7.648 9.984 1 94.69 35 LEU B O 1
ATOM 1375 N N . ALA B 1 36 ? 0.277 6.664 12.039 1 96.31 36 ALA B N 1
ATOM 1376 C CA . ALA B 1 36 ? -1.177 6.781 12.125 1 96.31 36 ALA B CA 1
ATOM 1377 C C . ALA B 1 36 ? -1.622 8.227 11.914 1 96.31 36 ALA B C 1
ATOM 1379 O O . ALA B 1 36 ? -0.891 9.164 12.258 1 96.31 36 ALA B O 1
ATOM 1380 N N . PRO B 1 37 ? -2.83 8.375 11.344 1 97.94 37 PRO B N 1
ATOM 1381 C CA . PRO B 1 37 ? -3.309 9.742 11.148 1 97.94 37 PRO B CA 1
ATOM 1382 C C . PRO B 1 37 ? -3.295 10.562 12.43 1 97.94 37 PRO B C 1
ATOM 1384 O O . PRO B 1 37 ? -3.592 10.039 13.508 1 97.94 37 PRO B O 1
ATOM 1387 N N . ARG B 1 38 ? -2.959 11.789 12.258 1 97.81 38 ARG B N 1
ATOM 1388 C CA . ARG B 1 38 ? -2.971 12.711 13.391 1 97.81 38 ARG B CA 1
ATOM 1389 C C . ARG B 1 38 ? -4.395 12.953 13.891 1 97.81 38 ARG B C 1
ATOM 1391 O O . ARG B 1 38 ? -4.633 13.016 15.094 1 97.81 38 ARG B O 1
ATOM 1398 N N . ILE B 1 39 ? -5.262 13.172 12.969 1 97.56 39 ILE B N 1
ATOM 1399 C CA . ILE B 1 39 ? -6.688 13.359 13.211 1 97.56 39 ILE B CA 1
ATOM 1400 C C . ILE B 1 39 ? -7.492 12.523 12.219 1 97.56 39 ILE B C 1
ATOM 1402 O O . ILE B 1 39 ? -7.086 12.352 11.07 1 97.56 39 ILE B O 1
ATOM 1406 N N . ARG B 1 40 ? -8.539 12.016 12.734 1 96.38 40 ARG B N 1
ATOM 1407 C CA . ARG B 1 40 ? -9.461 11.281 11.875 1 96.38 40 ARG B CA 1
ATOM 1408 C C . ARG B 1 40 ? -10.906 11.625 12.219 1 96.38 40 ARG B C 1
ATOM 1410 O O . ARG B 1 40 ? -11.266 11.75 13.391 1 96.38 40 ARG B O 1
ATOM 1417 N N . GLU B 1 41 ? -11.68 11.875 11.242 1 96.5 41 GLU B N 1
ATOM 1418 C CA . GLU B 1 41 ? -13.125 12.039 11.383 1 96.5 41 GLU B CA 1
ATOM 1419 C C . GLU B 1 41 ? -13.867 10.812 10.875 1 96.5 41 GLU B C 1
ATOM 1421 O O . GLU B 1 41 ? -14.305 10.781 9.719 1 96.5 41 GLU B O 1
ATOM 1426 N N . GLY B 1 42 ? -14.078 9.82 11.82 1 95.25 42 GLY B N 1
ATOM 1427 C CA . GLY B 1 42 ? -14.68 8.562 11.406 1 95.25 42 GLY B CA 1
ATOM 1428 C C . GLY B 1 42 ? -13.883 7.84 10.336 1 95.25 42 GLY B C 1
ATOM 1429 O O . GLY B 1 42 ? -12.68 7.625 10.492 1 95.25 42 GLY B O 1
ATOM 1430 N N . LEU B 1 43 ? -14.609 7.449 9.25 1 96.5 43 LEU B N 1
ATOM 1431 C CA . LEU B 1 43 ? -13.977 6.781 8.117 1 96.5 43 LEU B CA 1
ATOM 1432 C C . LEU B 1 43 ? -13.867 7.723 6.922 1 96.5 43 LEU B C 1
ATOM 1434 O O . LEU B 1 43 ? -13.469 7.305 5.832 1 96.5 43 LEU B O 1
ATOM 1438 N N . GLU B 1 44 ? -14.164 8.945 7.16 1 97.19 44 GLU B N 1
ATOM 1439 C CA . GLU B 1 44 ? -14.375 9.836 6.027 1 97.19 44 GLU B CA 1
ATOM 1440 C C . GLU B 1 44 ? -13.133 10.688 5.766 1 97.19 44 GLU B C 1
ATOM 1442 O O . GLU B 1 44 ? -12.742 10.883 4.613 1 97.19 44 GLU B O 1
ATOM 1447 N N . VAL B 1 45 ? -12.555 11.25 6.887 1 98.56 45 VAL B N 1
ATOM 1448 C CA . VAL B 1 45 ? -11.469 12.203 6.688 1 98.56 45 VAL B CA 1
ATOM 1449 C C . VAL B 1 45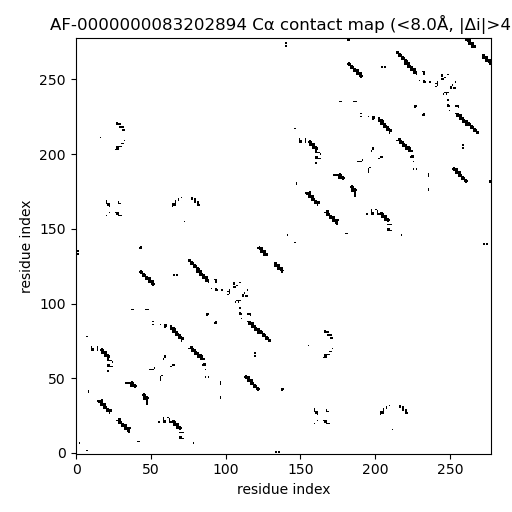 ? -10.281 11.82 7.559 1 98.56 45 VAL B C 1
ATOM 1451 O O . VAL B 1 45 ? -10.445 11.484 8.734 1 98.56 45 VAL B O 1
ATOM 1454 N N . PHE B 1 46 ? -9.094 11.883 7.027 1 98.81 46 PHE B N 1
ATOM 1455 C CA . PHE B 1 46 ? -7.836 11.586 7.707 1 98.81 46 PHE B CA 1
ATOM 1456 C C . PHE B 1 46 ? -6.801 12.672 7.438 1 98.81 46 PHE B C 1
ATOM 1458 O O . PHE B 1 46 ? -6.68 13.156 6.309 1 98.81 46 PHE B O 1
ATOM 1465 N N . TYR B 1 47 ? -6.043 13.062 8.438 1 98.88 47 TYR B N 1
ATOM 1466 C CA . TYR B 1 47 ? -4.992 14.062 8.297 1 98.88 47 TYR B CA 1
ATOM 1467 C C . TYR B 1 47 ? -3.625 13.469 8.609 1 98.88 47 TYR B C 1
ATOM 1469 O O . TYR B 1 47 ? -3.439 12.836 9.656 1 98.88 47 TYR B O 1
ATOM 1477 N N . PHE B 1 48 ? -2.691 13.688 7.734 1 98.62 48 PHE B N 1
ATOM 1478 C CA . PHE B 1 48 ? -1.302 13.281 7.902 1 98.62 48 PHE B CA 1
ATOM 1479 C C . PHE B 1 48 ? -0.367 14.477 7.75 1 98.62 48 PHE B C 1
ATOM 1481 O O . PHE B 1 48 ? -0.734 15.484 7.145 1 98.62 48 PHE B O 1
ATOM 1488 N N . THR B 1 49 ? 0.808 14.352 8.281 1 97.81 49 THR B N 1
ATOM 1489 C CA . THR B 1 49 ? 1.856 15.328 8.008 1 97.81 49 THR B CA 1
ATOM 1490 C C . THR B 1 49 ? 2.725 14.883 6.84 1 97.81 49 THR B C 1
ATOM 1492 O O . THR B 1 49 ? 2.879 13.68 6.598 1 97.81 49 THR B O 1
ATOM 1495 N N . THR B 1 50 ? 3.223 15.867 6.105 1 97.12 50 THR B N 1
ATOM 1496 C CA . THR B 1 50 ? 4.156 15.539 5.031 1 97.12 50 THR B CA 1
ATOM 1497 C C . THR B 1 50 ? 5.082 16.719 4.738 1 97.12 50 THR B C 1
ATOM 1499 O O . THR B 1 50 ? 4.859 17.828 5.23 1 97.12 50 THR B O 1
ATOM 1502 N N . ASN B 1 51 ? 6.164 16.391 4.059 1 96.69 51 ASN B N 1
ATOM 1503 C CA . ASN B 1 51 ? 7.02 17.438 3.525 1 96.69 51 ASN B CA 1
ATOM 1504 C C . ASN B 1 51 ? 6.43 18.047 2.26 1 96.69 51 ASN B C 1
ATOM 1506 O O . ASN B 1 51 ? 6.035 17.328 1.341 1 96.69 51 ASN B O 1
ATOM 1510 N N . THR B 1 52 ? 6.395 19.375 2.234 1 97.19 52 THR B N 1
ATOM 1511 C CA . THR B 1 52 ? 5.898 20.094 1.068 1 97.19 52 THR B CA 1
ATOM 1512 C C . THR B 1 52 ? 6.672 19.688 -0.185 1 97.19 52 THR B C 1
ATOM 1514 O O . THR B 1 52 ? 6.098 19.594 -1.271 1 97.19 52 THR B O 1
ATOM 1517 N N . SER B 1 53 ? 7.91 19.406 -0.05 1 95.56 53 SER B N 1
ATOM 1518 C CA . SER B 1 53 ? 8.812 19.141 -1.161 1 95.56 53 SER B CA 1
ATOM 1519 C C . SER B 1 53 ? 8.828 17.656 -1.517 1 95.56 53 SER B C 1
ATOM 1521 O O . SER B 1 53 ? 9.586 17.234 -2.395 1 95.56 53 SER B O 1
ATOM 1523 N N . SER B 1 54 ? 8.086 16.875 -0.873 1 94.94 54 SER B N 1
ATOM 1524 C CA . SER B 1 54 ? 8.148 15.43 -1.061 1 94.94 54 SER B CA 1
ATOM 1525 C C . SER B 1 54 ? 7.637 15.023 -2.439 1 94.94 54 SER B C 1
ATOM 1527 O O . SER B 1 54 ? 6.785 15.711 -3.016 1 94.94 54 SER B O 1
ATOM 1529 N N . MET B 1 55 ? 8.094 13.953 -2.92 1 94.12 55 MET B N 1
ATOM 1530 C CA . MET B 1 55 ? 7.609 13.352 -4.16 1 94.12 55 MET B CA 1
ATOM 1531 C C . MET B 1 55 ? 6.109 13.078 -4.082 1 94.12 55 MET B C 1
ATOM 1533 O O . MET B 1 55 ? 5.383 13.312 -5.047 1 94.12 55 MET B O 1
ATOM 1537 N N . ARG B 1 56 ? 5.645 12.641 -2.949 1 95.19 56 ARG B N 1
ATOM 1538 C CA . ARG B 1 56 ? 4.238 12.281 -2.791 1 95.19 56 ARG B CA 1
ATOM 1539 C C . ARG B 1 56 ? 3.346 13.516 -2.834 1 95.19 56 ARG B C 1
ATOM 1541 O O . ARG B 1 56 ? 2.275 13.492 -3.443 1 95.19 56 ARG B O 1
ATOM 1548 N N . ALA B 1 57 ? 3.795 14.523 -2.178 1 97.81 57 ALA B N 1
ATOM 1549 C CA . ALA B 1 57 ? 3.041 15.773 -2.256 1 97.81 57 ALA B CA 1
ATOM 1550 C C . ALA B 1 57 ? 2.885 16.234 -3.705 1 97.81 57 ALA B C 1
ATOM 1552 O O . ALA B 1 57 ? 1.799 16.641 -4.121 1 97.81 57 ALA B O 1
ATOM 1553 N N . ALA B 1 58 ? 3.932 16.156 -4.473 1 97.94 58 ALA B N 1
ATOM 1554 C CA . ALA B 1 58 ? 3.895 16.547 -5.883 1 97.94 58 ALA B CA 1
ATOM 1555 C C . ALA B 1 58 ? 2.93 15.664 -6.664 1 97.94 58 ALA B C 1
ATOM 1557 O O . ALA B 1 58 ? 2.191 16.156 -7.523 1 97.94 58 ALA B O 1
ATOM 1558 N N . GLN B 1 59 ? 2.941 14.414 -6.395 1 98.31 59 GLN B N 1
ATOM 1559 C CA . GLN B 1 59 ? 2.039 13.484 -7.074 1 98.31 59 GLN B CA 1
ATOM 1560 C C . GLN B 1 59 ? 0.581 13.836 -6.789 1 98.31 59 GLN B C 1
ATOM 1562 O O . GLN B 1 59 ? -0.243 13.875 -7.707 1 98.31 59 GLN B O 1
ATOM 1567 N N . TYR B 1 60 ? 0.253 14.109 -5.531 1 98.69 60 TYR B N 1
ATOM 1568 C CA . TYR B 1 60 ? -1.121 14.422 -5.156 1 98.69 60 TYR B CA 1
ATOM 1569 C C . TYR B 1 60 ? -1.561 15.75 -5.754 1 98.69 60 TYR B C 1
ATOM 1571 O O . TYR B 1 60 ? -2.73 15.93 -6.098 1 98.69 60 TYR B O 1
ATOM 1579 N N . ARG B 1 61 ? -0.654 16.719 -5.891 1 98.44 61 ARG B N 1
ATOM 1580 C CA . ARG B 1 61 ? -0.988 18 -6.523 1 98.44 61 ARG B CA 1
ATOM 1581 C C . ARG B 1 61 ? -1.361 17.797 -7.988 1 98.44 61 ARG B C 1
ATOM 1583 O O . ARG B 1 61 ? -2.238 18.484 -8.516 1 98.44 61 ARG B O 1
ATOM 1590 N N . ARG B 1 62 ? -0.709 16.859 -8.617 1 98.19 62 ARG B N 1
ATOM 1591 C CA . ARG B 1 62 ? -0.951 16.578 -10.031 1 98.19 62 ARG B CA 1
ATOM 1592 C C . ARG B 1 62 ? -2.201 15.727 -10.211 1 98.19 62 ARG B C 1
ATOM 1594 O O . ARG B 1 62 ? -2.971 15.938 -11.156 1 98.19 62 ARG B O 1
ATOM 1601 N N . ASN B 1 63 ? -2.361 14.727 -9.414 1 98.44 63 ASN B N 1
ATOM 1602 C CA . ASN B 1 63 ? -3.484 13.797 -9.422 1 98.44 63 ASN B CA 1
ATOM 1603 C C . ASN B 1 63 ? -3.975 13.492 -8.008 1 98.44 63 ASN B C 1
ATOM 1605 O O . ASN B 1 63 ? -3.352 12.711 -7.289 1 98.44 63 ASN B O 1
ATOM 1609 N N . PRO B 1 64 ? -5.098 14.078 -7.594 1 98.75 64 PRO B N 1
ATOM 1610 C CA . PRO B 1 64 ? -5.523 13.969 -6.199 1 98.75 64 PRO B CA 1
ATOM 1611 C C . PRO B 1 64 ? -6.113 12.602 -5.871 1 98.75 64 PRO B C 1
ATOM 1613 O O . PRO B 1 64 ? -6.398 12.305 -4.707 1 98.75 64 PRO B O 1
ATOM 1616 N N . LYS B 1 65 ? -6.402 11.711 -6.84 1 98.81 65 LYS B N 1
ATOM 1617 C CA . LYS B 1 65 ? -6.906 10.375 -6.562 1 98.81 65 LYS B CA 1
ATOM 1618 C C . LYS B 1 65 ? -5.93 9.586 -5.691 1 98.81 65 LYS B C 1
ATOM 1620 O O . LYS B 1 65 ? -4.738 9.508 -6.008 1 98.81 65 LYS B O 1
ATOM 1625 N N . ALA B 1 66 ? -6.461 9.031 -4.648 1 98.88 66 ALA B N 1
ATOM 1626 C CA . ALA B 1 66 ? -5.613 8.422 -3.627 1 98.88 66 ALA B CA 1
ATOM 1627 C C . ALA B 1 66 ? -6.309 7.234 -2.975 1 98.88 66 ALA B C 1
ATOM 1629 O O . ALA B 1 66 ? -7.5 7.004 -3.197 1 98.88 66 ALA B O 1
ATOM 1630 N N . ALA B 1 67 ? -5.57 6.484 -2.264 1 98.88 67 ALA B N 1
ATOM 1631 C CA . ALA B 1 67 ? -6.062 5.434 -1.379 1 98.88 67 ALA B CA 1
ATOM 1632 C C . ALA B 1 67 ? -5.34 5.461 -0.035 1 98.88 67 ALA B C 1
ATOM 1634 O O . ALA B 1 67 ? -4.191 5.898 0.048 1 98.88 67 ALA B O 1
ATOM 1635 N N . VAL B 1 68 ? -5.965 5.098 0.955 1 98.81 68 VAL B N 1
ATOM 1636 C CA . VAL B 1 68 ? -5.383 4.844 2.27 1 98.81 68 VAL B CA 1
ATOM 1637 C C . VAL B 1 68 ? -5.723 3.424 2.721 1 98.81 68 VAL B C 1
ATOM 1639 O O . VAL B 1 68 ? -6.855 2.967 2.553 1 98.81 68 VAL B O 1
ATOM 1642 N N . TYR B 1 69 ? -4.797 2.738 3.24 1 98.75 69 TYR B N 1
ATOM 1643 C CA . TYR B 1 69 ? -4.953 1.329 3.584 1 98.75 69 TYR B CA 1
ATOM 1644 C C . TYR B 1 69 ? -4.504 1.065 5.016 1 98.75 69 TYR B C 1
ATOM 1646 O O . TYR B 1 69 ? -3.439 1.523 5.438 1 98.75 69 TYR B O 1
ATOM 1654 N N . PHE B 1 70 ? -5.328 0.442 5.828 1 98.19 70 PHE B N 1
ATOM 1655 C CA . PHE B 1 70 ? -5.043 -0.052 7.172 1 98.19 70 PHE B CA 1
ATOM 1656 C C . PHE B 1 70 ? -5.082 -1.575 7.207 1 98.19 70 PHE B C 1
ATOM 1658 O O . PHE B 1 70 ? -6.031 -2.189 6.711 1 98.19 70 PHE B O 1
ATOM 1665 N N . CYS B 1 71 ? -4.02 -2.117 7.762 1 95.81 71 CYS B N 1
ATOM 1666 C CA . CYS B 1 71 ? -3.924 -3.572 7.734 1 95.81 71 CYS B CA 1
ATOM 1667 C C . CYS B 1 71 ? -3.432 -4.109 9.07 1 95.81 71 CYS B C 1
ATOM 1669 O O . CYS B 1 71 ? -2.5 -3.561 9.664 1 95.81 71 CYS B O 1
ATOM 1671 N N . ASP B 1 72 ? -4.086 -5.121 9.594 1 93.5 72 ASP B N 1
ATOM 1672 C CA . ASP B 1 72 ? -3.623 -5.898 10.742 1 93.5 72 ASP B CA 1
ATOM 1673 C C . ASP B 1 72 ? -3.039 -7.238 10.297 1 93.5 72 ASP B C 1
ATOM 1675 O O . ASP B 1 72 ? -3.781 -8.148 9.93 1 93.5 72 ASP B O 1
ATOM 1679 N N . GLY B 1 73 ? -1.726 -7.348 10.375 1 85.25 73 GLY B N 1
ATOM 1680 C CA . GLY B 1 73 ? -1.048 -8.547 9.898 1 85.25 73 GLY B CA 1
ATOM 1681 C C . GLY B 1 73 ? -1.348 -9.773 10.742 1 85.25 73 GLY B C 1
ATOM 1682 O O . GLY B 1 73 ? -1.311 -10.898 10.242 1 85.25 73 GLY B O 1
ATOM 1683 N N . ALA B 1 74 ? -1.625 -9.625 12.016 1 85.94 74 ALA B N 1
ATOM 1684 C CA . ALA B 1 74 ? -1.894 -10.742 12.914 1 85.94 74 ALA B CA 1
ATOM 1685 C C . ALA B 1 74 ? -3.223 -11.414 12.578 1 85.94 74 ALA B C 1
ATOM 1687 O O . ALA B 1 74 ? -3.312 -12.641 12.531 1 85.94 74 ALA B O 1
ATOM 1688 N N . SER B 1 75 ? -4.211 -10.641 12.312 1 87.62 75 SER B N 1
ATOM 1689 C CA . SER B 1 75 ? -5.535 -11.172 12 1 87.62 75 SER B CA 1
ATOM 1690 C C . SER B 1 75 ? -5.773 -11.219 10.492 1 87.62 75 SER B C 1
ATOM 1692 O O . SER B 1 75 ? -6.805 -11.719 10.039 1 87.62 75 SER B O 1
ATOM 1694 N N . PHE B 1 76 ? -4.871 -10.711 9.734 1 88.38 76 PHE B N 1
ATOM 1695 C CA . PHE B 1 76 ? -4.922 -10.641 8.281 1 88.38 76 PHE B CA 1
ATOM 1696 C C . PHE B 1 76 ? -6.191 -9.93 7.82 1 88.38 76 PHE B C 1
ATOM 1698 O O . PHE B 1 76 ? -6.953 -10.469 7.012 1 88.38 76 PHE B O 1
ATOM 1705 N N . GLU B 1 77 ? -6.492 -8.828 8.359 1 95.19 77 GLU B N 1
ATOM 1706 C CA . GLU B 1 77 ? -7.562 -7.914 7.977 1 95.19 77 GLU B CA 1
ATOM 1707 C C . GLU B 1 77 ? -7.004 -6.652 7.328 1 95.19 77 GLU B C 1
ATOM 1709 O O . GLU B 1 77 ? -5.898 -6.223 7.648 1 95.19 77 GLU B O 1
ATOM 1714 N N . GLY B 1 78 ? -7.809 -6.168 6.379 1 97.25 78 GLY B N 1
ATOM 1715 C CA . GLY B 1 78 ? -7.406 -4.934 5.723 1 97.25 78 GLY B CA 1
ATOM 1716 C C . GLY B 1 78 ? -8.586 -4.07 5.305 1 97.25 78 GLY B C 1
ATOM 1717 O O . GLY B 1 78 ? -9.633 -4.59 4.906 1 97.25 78 GLY B O 1
ATOM 1718 N N . LEU B 1 79 ? -8.398 -2.818 5.434 1 98 79 LEU B N 1
ATOM 1719 C CA . LEU B 1 79 ? -9.367 -1.831 4.961 1 98 79 LEU B CA 1
ATOM 1720 C C . LEU B 1 79 ? -8.703 -0.846 4 1 98 79 LEU B C 1
ATOM 1722 O O . LEU B 1 79 ? -7.793 -0.112 4.387 1 98 79 LEU B O 1
ATOM 1726 N N . MET B 1 80 ? -9.172 -0.876 2.799 1 98.5 80 MET B N 1
ATOM 1727 C CA . MET B 1 80 ? -8.742 0.115 1.817 1 98.5 80 MET B CA 1
ATOM 1728 C C . MET B 1 80 ? -9.812 1.178 1.611 1 98.5 80 MET B C 1
ATOM 1730 O O . MET B 1 80 ? -10.984 0.851 1.406 1 98.5 80 MET B O 1
ATOM 1734 N N . LEU B 1 81 ? -9.438 2.373 1.719 1 98.38 81 LEU B N 1
ATOM 1735 C CA . LEU B 1 81 ? -10.305 3.504 1.4 1 98.38 81 LEU B CA 1
ATOM 1736 C C . LEU B 1 81 ? -9.828 4.211 0.135 1 98.38 81 LEU B C 1
ATOM 1738 O O . LEU B 1 81 ? -8.641 4.52 -0.002 1 98.38 81 LEU B O 1
ATOM 1742 N N . ARG B 1 82 ? -10.742 4.422 -0.758 1 98.12 82 ARG B N 1
ATOM 1743 C CA . ARG B 1 82 ? -10.484 5.223 -1.95 1 98.12 82 ARG B CA 1
ATOM 1744 C C . ARG B 1 82 ? -11.062 6.625 -1.802 1 98.12 82 ARG B C 1
ATOM 1746 O O . ARG B 1 82 ? -12.156 6.797 -1.254 1 98.12 82 ARG B O 1
ATOM 1753 N N . GLY B 1 83 ? -10.336 7.566 -2.328 1 98.56 83 GLY B N 1
ATOM 1754 C CA . GLY B 1 83 ? -10.789 8.945 -2.279 1 98.56 83 GLY B CA 1
ATOM 1755 C C . GLY B 1 83 ? -9.797 9.922 -2.883 1 98.56 83 GLY B C 1
ATOM 1756 O O . GLY B 1 83 ? -9.156 9.617 -3.891 1 98.56 83 GLY B O 1
ATOM 1757 N N . THR B 1 84 ? -9.805 11.148 -2.26 1 98.81 84 THR B N 1
ATOM 1758 C CA . THR B 1 84 ? -8.906 12.18 -2.764 1 98.81 84 THR B CA 1
ATOM 1759 C C . THR B 1 84 ? -7.992 12.695 -1.652 1 98.81 84 THR B C 1
ATOM 1761 O O . THR B 1 84 ? -8.391 12.727 -0.485 1 98.81 84 THR B O 1
ATOM 1764 N N . MET B 1 85 ? -6.805 13.023 -2.035 1 98.88 85 MET B N 1
ATOM 1765 C CA . MET B 1 85 ? -5.809 13.609 -1.139 1 98.88 85 MET B CA 1
ATOM 1766 C C . MET B 1 85 ? -5.512 15.055 -1.521 1 98.88 85 MET B C 1
ATOM 1768 O O . MET B 1 85 ? -5.223 15.344 -2.684 1 98.88 85 MET B O 1
ATOM 1772 N N . GLU B 1 86 ? -5.57 15.961 -0.57 1 98.81 86 GLU B N 1
ATOM 1773 C CA . GLU B 1 86 ? -5.191 17.359 -0.766 1 98.81 86 GLU B CA 1
ATOM 1774 C C . GLU B 1 86 ? -3.941 17.703 0.034 1 98.81 86 GLU B C 1
ATOM 1776 O O . GLU B 1 86 ? -3.768 17.25 1.162 1 98.81 86 GLU B O 1
ATOM 1781 N N . VAL B 1 87 ? -3.082 18.484 -0.571 1 98.81 87 VAL B N 1
ATOM 1782 C CA . VAL B 1 87 ? -1.927 19.031 0.126 1 98.81 87 VAL B CA 1
ATOM 1783 C C . VAL B 1 87 ? -2.254 20.438 0.634 1 98.81 87 VAL B C 1
ATOM 1785 O O . VAL B 1 87 ? -2.459 21.359 -0.159 1 98.81 87 VAL B O 1
ATOM 1788 N N . LEU B 1 88 ? -2.309 20.531 1.938 1 98.69 88 LEU B N 1
ATOM 1789 C CA . LEU B 1 88 ? -2.68 21.797 2.576 1 98.69 88 LEU B CA 1
ATOM 1790 C C . LEU B 1 88 ? -1.453 22.5 3.156 1 98.69 88 LEU B C 1
ATOM 1792 O O . LEU B 1 88 ? -0.68 21.875 3.898 1 98.69 88 LEU B O 1
ATOM 1796 N N . GLU B 1 89 ? -1.324 23.766 2.887 1 97.5 89 GLU B N 1
ATOM 1797 C CA . GLU B 1 89 ? -0.154 24.516 3.332 1 97.5 89 GLU B CA 1
ATOM 1798 C C . GLU B 1 89 ? -0.561 25.75 4.145 1 97.5 89 GLU B C 1
ATOM 1800 O O . GLU B 1 89 ? 0.292 26.531 4.562 1 97.5 89 GLU B O 1
ATOM 1805 N N . ASP B 1 90 ? -1.832 25.891 4.391 1 97.75 90 ASP B N 1
ATOM 1806 C CA . ASP B 1 90 ? -2.303 27.062 5.137 1 97.75 90 ASP B CA 1
ATOM 1807 C C . ASP B 1 90 ? -2.027 26.906 6.629 1 97.75 90 ASP B C 1
ATOM 1809 O O . ASP B 1 90 ? -1.938 25.781 7.137 1 97.75 90 ASP B O 1
ATOM 1813 N N . ALA B 1 91 ? -1.963 28 7.336 1 97.56 91 ALA B N 1
ATOM 1814 C CA . ALA B 1 91 ? -1.584 28.031 8.742 1 97.56 91 ALA B CA 1
ATOM 1815 C C . ALA B 1 91 ? -2.592 27.266 9.602 1 97.56 91 ALA B C 1
ATOM 1817 O O . ALA B 1 91 ? -2.215 26.578 10.562 1 97.56 91 ALA B O 1
ATOM 1818 N N . ALA B 1 92 ? -3.824 27.391 9.352 1 98.12 92 ALA B N 1
ATOM 1819 C CA . ALA B 1 92 ? -4.863 26.75 10.156 1 98.12 92 ALA B CA 1
ATOM 1820 C C . ALA B 1 92 ? -4.715 25.219 10.125 1 98.12 92 ALA B C 1
ATOM 1822 O O . ALA B 1 92 ? -4.766 24.578 11.172 1 98.12 92 ALA B O 1
ATOM 1823 N N . SER B 1 93 ? -4.57 24.625 8.945 1 98 93 SER B N 1
ATOM 1824 C CA . SER B 1 93 ? -4.391 23.188 8.797 1 98 93 SER B CA 1
ATOM 1825 C C . SER B 1 93 ? -3.115 22.719 9.492 1 98 93 SER B C 1
ATOM 1827 O O . SER B 1 93 ? -3.111 21.688 10.164 1 98 93 SER B O 1
ATOM 1829 N N . ARG B 1 94 ? -2.035 23.469 9.289 1 98 94 ARG B N 1
ATOM 1830 C CA . ARG B 1 94 ? -0.75 23.141 9.898 1 98 94 ARG B CA 1
ATOM 1831 C C . ARG B 1 94 ? -0.858 23.094 11.414 1 98 94 ARG B C 1
ATOM 1833 O O . ARG B 1 94 ? -0.346 22.172 12.055 1 98 94 ARG B O 1
ATOM 1840 N N . ARG B 1 95 ? -1.509 24.031 11.953 1 98.19 95 ARG B N 1
ATOM 1841 C CA . ARG B 1 95 ? -1.631 24.109 13.406 1 98.19 95 ARG B CA 1
ATOM 1842 C C . ARG B 1 95 ? -2.609 23.062 13.93 1 98.19 95 ARG B C 1
ATOM 1844 O O . ARG B 1 95 ? -2.467 22.578 15.055 1 98.19 95 ARG B O 1
ATOM 1851 N N . LEU B 1 96 ? -3.551 22.75 13.133 1 97.69 96 LEU B N 1
ATOM 1852 C CA . LEU B 1 96 ? -4.605 21.828 13.523 1 97.69 96 LEU B CA 1
ATOM 1853 C C . LEU B 1 96 ? -4.016 20.5 13.992 1 97.69 96 LEU B C 1
ATOM 1855 O O . LEU B 1 96 ? -4.5 19.906 14.961 1 97.69 96 LEU B O 1
ATOM 1859 N N . ILE B 1 97 ? -2.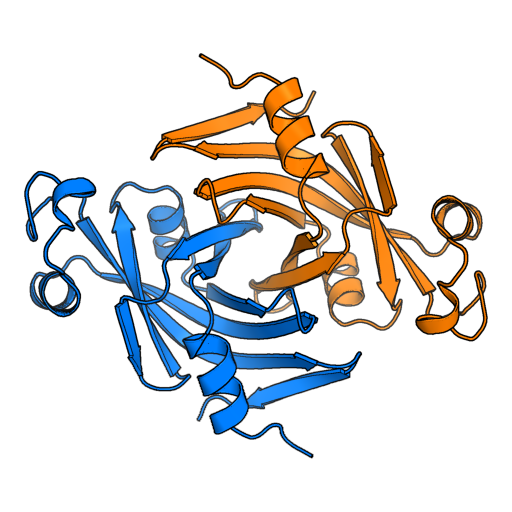961 20 13.359 1 98.06 97 ILE B N 1
ATOM 1860 C CA . ILE B 1 97 ? -2.531 18.641 13.672 1 98.06 97 ILE B CA 1
ATOM 1861 C C . ILE B 1 97 ? -1.098 18.656 14.195 1 98.06 97 ILE B C 1
ATOM 1863 O O . ILE B 1 97 ? -0.447 17.609 14.281 1 98.06 97 ILE B O 1
ATOM 1867 N N . TRP B 1 98 ? -0.539 19.797 14.484 1 98.31 98 TRP B N 1
ATOM 1868 C CA . TRP B 1 98 ? 0.8 19.906 15.055 1 98.31 98 TRP B CA 1
ATOM 1869 C C . TRP B 1 98 ? 0.852 19.297 16.453 1 98.31 98 TRP B C 1
ATOM 1871 O O . TRP B 1 98 ? -0.061 19.484 17.25 1 98.31 98 TRP B O 1
ATOM 1881 N N . ARG B 1 99 ? 1.89 18.562 16.672 1 97.44 99 ARG B N 1
ATOM 1882 C CA . ARG B 1 99 ? 2.084 17.953 17.984 1 97.44 99 ARG B CA 1
ATOM 1883 C C . ARG B 1 99 ? 3.447 18.328 18.562 1 97.44 99 ARG B C 1
ATOM 1885 O O . ARG B 1 99 ? 4.391 18.594 17.812 1 97.44 99 ARG B O 1
ATOM 1892 N N . GLU B 1 100 ? 3.475 18.281 19.875 1 94.69 100 GLU B N 1
ATOM 1893 C CA . GLU B 1 100 ? 4.773 18.422 20.531 1 94.69 100 GLU B CA 1
ATOM 1894 C C . GLU B 1 100 ? 5.746 17.344 20.062 1 94.69 100 GLU B C 1
ATOM 1896 O O . GLU B 1 100 ? 5.375 16.172 19.953 1 94.69 100 GLU B O 1
ATOM 1901 N N . GLY B 1 101 ? 6.984 17.719 19.734 1 95.62 101 GLY B N 1
ATOM 1902 C CA . GLY B 1 101 ? 7.977 16.766 19.266 1 95.62 101 GLY B CA 1
ATOM 1903 C C . GLY B 1 101 ? 8.148 16.766 17.75 1 95.62 101 GLY B C 1
ATOM 1904 O O . GLY B 1 101 ? 9.141 16.266 17.234 1 95.62 101 GLY B O 1
ATOM 1905 N N . ASP B 1 102 ? 7.148 17.391 17.078 1 96.56 102 ASP B N 1
ATOM 1906 C CA . ASP B 1 102 ? 7.195 17.391 15.617 1 96.56 102 ASP B CA 1
ATOM 1907 C C . ASP B 1 102 ? 8.414 18.156 15.102 1 96.56 102 ASP B C 1
ATOM 1909 O O . ASP B 1 102 ? 8.773 18.031 13.93 1 96.56 102 ASP B O 1
ATOM 1913 N N . THR B 1 103 ? 9.102 18.875 15.945 1 96.75 103 THR B N 1
ATOM 1914 C CA . THR B 1 103 ? 10.32 19.578 15.555 1 96.75 103 THR B CA 1
ATOM 1915 C C . THR B 1 103 ? 11.406 18.609 15.125 1 96.75 103 THR B C 1
ATOM 1917 O O . THR B 1 103 ? 12.367 19 14.461 1 96.75 103 THR B O 1
ATOM 1920 N N . GLU B 1 104 ? 11.336 17.375 15.547 1 93.69 104 GLU B N 1
ATOM 1921 C CA . GLU B 1 104 ? 12.258 16.344 15.086 1 93.69 104 GLU B CA 1
ATOM 1922 C C . GLU B 1 104 ? 12.188 16.188 13.57 1 93.69 104 GLU B C 1
ATOM 1924 O O . GLU B 1 104 ? 13.203 15.922 12.922 1 93.69 104 GLU B O 1
ATOM 1929 N N . TYR B 1 105 ? 10.984 16.375 13.031 1 93.06 105 TYR B N 1
ATOM 1930 C CA . TYR B 1 105 ? 10.758 16.219 11.594 1 93.06 105 TYR B CA 1
ATOM 1931 C C . TYR B 1 105 ? 10.828 17.547 10.875 1 93.06 105 TYR B C 1
ATOM 1933 O O . TYR B 1 105 ? 11.242 17.625 9.719 1 93.06 105 TYR B O 1
ATOM 1941 N N . TYR B 1 106 ? 10.336 18.453 11.594 1 96.62 106 TYR B N 1
ATOM 1942 C CA . TYR B 1 106 ? 10.25 19.812 11.078 1 96.62 106 TYR B CA 1
ATOM 1943 C C . TYR B 1 106 ? 10.938 20.812 12.016 1 96.62 106 TYR B C 1
ATOM 1945 O O . TYR B 1 106 ? 10.273 21.5 12.789 1 96.62 106 TYR B O 1
ATOM 1953 N N . PRO B 1 107 ? 12.203 20.938 11.852 1 96.31 107 PRO B N 1
ATOM 1954 C CA . PRO B 1 107 ? 13.031 21.625 12.844 1 96.31 107 PRO B CA 1
ATOM 1955 C C . PRO B 1 107 ? 12.68 23.109 12.984 1 96.31 107 PRO B C 1
ATOM 1957 O O . PRO B 1 107 ? 12.938 23.719 14.023 1 96.31 107 PRO B O 1
ATOM 1960 N N . GLN B 1 108 ? 12.094 23.734 11.992 1 97.62 108 GLN B N 1
ATOM 1961 C CA . GLN B 1 108 ? 11.805 25.172 12.055 1 97.62 108 GLN B CA 1
ATOM 1962 C C . GLN B 1 108 ? 10.43 25.422 12.672 1 97.62 108 GLN B C 1
ATOM 1964 O O . GLN B 1 108 ? 9.938 26.547 12.672 1 97.62 108 GLN B O 1
ATOM 1969 N N . GLY B 1 109 ? 9.797 24.344 13.141 1 97.5 109 GLY B N 1
ATOM 1970 C CA . GLY B 1 109 ? 8.539 24.484 13.867 1 97.5 109 GLY B CA 1
ATOM 1971 C C . GLY B 1 109 ? 7.32 24.406 12.977 1 97.5 109 GLY B C 1
ATOM 1972 O O . GLY B 1 109 ? 7.414 23.984 11.82 1 97.5 109 GLY B O 1
ATOM 1973 N N . VAL B 1 110 ? 6.152 24.812 13.492 1 97.81 110 VAL B N 1
ATOM 1974 C CA . VAL B 1 110 ? 4.859 24.656 12.836 1 97.81 110 VAL B CA 1
ATOM 1975 C C . VAL B 1 110 ? 4.828 25.5 11.562 1 97.81 110 VAL B C 1
ATOM 1977 O O . VAL B 1 110 ? 4.055 25.219 10.641 1 97.81 110 VAL B O 1
ATOM 1980 N N . ASP B 1 111 ? 5.711 26.484 11.453 1 97.31 111 ASP B N 1
ATOM 1981 C CA . ASP B 1 111 ? 5.754 27.344 10.266 1 97.31 111 ASP B CA 1
ATOM 1982 C C . ASP B 1 111 ? 6.902 26.938 9.344 1 97.31 111 ASP B C 1
ATOM 1984 O O . ASP B 1 111 ? 7.262 27.688 8.43 1 97.31 111 ASP B O 1
ATOM 1988 N N . ASP B 1 112 ? 7.516 25.781 9.656 1 98.06 112 ASP B N 1
ATOM 1989 C CA . ASP B 1 112 ? 8.531 25.25 8.75 1 98.06 112 ASP B CA 1
ATOM 1990 C C . ASP B 1 112 ? 8.023 25.219 7.312 1 98.06 112 ASP B C 1
ATOM 1992 O O . ASP B 1 112 ? 6.953 24.656 7.043 1 98.06 112 ASP B O 1
ATOM 1996 N N . PRO B 1 113 ? 8.742 25.859 6.418 1 97.25 113 PRO B N 1
ATOM 1997 C CA . PRO B 1 113 ? 8.258 25.922 5.039 1 97.25 113 PRO B CA 1
ATOM 1998 C C . PRO B 1 113 ? 8.109 24.531 4.406 1 97.25 113 PRO B C 1
ATOM 2000 O O . PRO B 1 113 ? 7.375 24.375 3.428 1 97.25 113 PRO B O 1
ATOM 2003 N N . ASP B 1 114 ? 8.742 23.562 4.926 1 97.38 114 ASP B N 1
ATOM 2004 C CA . ASP B 1 114 ? 8.656 22.219 4.344 1 97.38 114 ASP B CA 1
ATOM 2005 C C . ASP B 1 114 ? 7.617 21.359 5.07 1 97.38 114 ASP B C 1
ATOM 2007 O O . ASP B 1 114 ? 7.52 20.156 4.832 1 97.38 114 ASP B O 1
ATOM 2011 N N . TYR B 1 115 ? 6.961 21.938 6.066 1 98.25 115 TYR B N 1
ATOM 2012 C CA . TYR B 1 115 ? 5.867 21.266 6.746 1 98.25 115 TYR B CA 1
ATOM 2013 C C . TYR B 1 115 ? 4.539 21.531 6.047 1 98.25 115 TYR B C 1
ATOM 2015 O O . TYR B 1 115 ? 4.176 22.688 5.809 1 98.25 115 TYR B O 1
ATOM 2023 N N . SER B 1 116 ? 3.83 20.484 5.711 1 98.31 116 SER B N 1
ATOM 2024 C CA . SER B 1 116 ? 2.484 20.578 5.16 1 98.31 116 SER B CA 1
ATOM 2025 C C . SER B 1 116 ? 1.598 19.438 5.641 1 98.31 116 SER B C 1
ATOM 2027 O O . SER B 1 116 ? 2.053 18.562 6.379 1 98.31 116 SER B O 1
ATOM 2029 N N . VAL B 1 117 ? 0.3 19.562 5.312 1 98.69 117 VAL B N 1
ATOM 2030 C CA . VAL B 1 117 ? -0.702 18.609 5.797 1 98.69 117 VAL B CA 1
ATOM 2031 C C . VAL B 1 117 ? -1.357 17.906 4.609 1 98.69 117 VAL B C 1
ATOM 2033 O O . VAL B 1 117 ? -1.678 18.547 3.602 1 98.69 117 VAL B O 1
ATOM 2036 N N . LEU B 1 118 ? -1.452 16.609 4.668 1 98.88 118 LEU B N 1
ATOM 2037 C CA . LEU B 1 118 ? -2.293 15.852 3.754 1 98.88 118 LEU B CA 1
ATOM 2038 C C . LEU B 1 118 ? -3.684 15.633 4.344 1 98.88 118 LEU B C 1
ATOM 2040 O O . LEU B 1 118 ? -3.816 15.18 5.48 1 98.88 118 LEU B O 1
ATOM 2044 N N . ARG B 1 119 ? -4.648 15.969 3.613 1 98.88 119 ARG B N 1
ATOM 2045 C CA . ARG B 1 119 ? -6.023 15.648 3.982 1 98.88 119 ARG B CA 1
ATOM 2046 C C . ARG B 1 119 ? -6.641 14.664 2.994 1 98.88 119 ARG B C 1
ATOM 2048 O O . ARG B 1 119 ? -6.82 14.992 1.818 1 98.88 119 ARG B O 1
ATOM 2055 N N . PHE B 1 120 ? -6.957 13.547 3.443 1 98.88 120 PHE B N 1
ATOM 2056 C CA . PHE B 1 120 ? -7.613 12.516 2.648 1 98.88 120 PHE B CA 1
ATOM 2057 C C . PHE B 1 120 ? -9.117 12.5 2.91 1 98.88 120 PHE B C 1
ATOM 2059 O O . PHE B 1 120 ? -9.547 12.523 4.062 1 98.88 120 PHE B O 1
ATOM 2066 N N . THR B 1 121 ? -9.867 12.508 1.893 1 98.81 121 THR B N 1
ATOM 2067 C CA . THR B 1 121 ? -11.32 12.375 1.959 1 98.81 121 THR B CA 1
ATOM 2068 C C . THR B 1 121 ? -11.773 11.102 1.25 1 98.81 121 THR B C 1
ATOM 2070 O O . THR B 1 121 ? -11.625 10.977 0.033 1 98.81 121 THR B O 1
ATOM 2073 N N . ALA B 1 122 ? -12.383 10.211 1.992 1 98.38 122 ALA B N 1
ATOM 2074 C CA . ALA B 1 122 ? -12.781 8.906 1.481 1 98.38 122 ALA B CA 1
ATOM 2075 C C . ALA B 1 122 ? -14.094 8.984 0.713 1 98.38 122 ALA B C 1
ATOM 2077 O O . ALA B 1 122 ? -15 9.734 1.093 1 98.38 122 ALA B O 1
ATOM 2078 N N . VAL B 1 123 ? -14.211 8.172 -0.284 1 96.5 123 VAL B N 1
ATOM 2079 C CA . VAL B 1 123 ? -15.461 8.07 -1.04 1 96.5 123 VAL B CA 1
ATOM 2080 C C . VAL B 1 123 ? -16.016 6.652 -0.924 1 96.5 123 VAL B C 1
ATOM 2082 O O . VAL B 1 123 ? -17.234 6.465 -0.819 1 96.5 123 VAL B O 1
ATOM 2085 N N . GLU B 1 124 ? -15.195 5.641 -0.895 1 96.88 124 GLU B N 1
ATOM 2086 C CA . GLU B 1 124 ? -15.57 4.23 -0.814 1 96.88 124 GLU B CA 1
ATOM 2087 C C . GLU B 1 124 ? -14.516 3.424 -0.064 1 96.88 124 GLU B C 1
ATOM 2089 O O . GLU B 1 124 ? -13.359 3.848 0.045 1 96.88 124 GLU B O 1
ATOM 2094 N N . GLY B 1 125 ? -14.992 2.322 0.5 1 96.94 125 GLY B N 1
ATOM 2095 C CA . GLY B 1 125 ? -14.07 1.433 1.185 1 96.94 125 GLY B CA 1
ATOM 2096 C C . GLY B 1 125 ? -14.227 -0.02 0.776 1 96.94 125 GLY B C 1
ATOM 2097 O O . GLY B 1 125 ? -15.242 -0.401 0.197 1 96.94 125 GLY B O 1
ATOM 2098 N N . ARG B 1 126 ? -13.258 -0.746 0.946 1 96.88 126 ARG B N 1
ATOM 2099 C CA . ARG B 1 126 ? -13.258 -2.195 0.773 1 96.88 126 ARG B CA 1
ATOM 2100 C C . ARG B 1 126 ? -12.562 -2.887 1.938 1 96.88 126 ARG B C 1
ATOM 2102 O O . ARG B 1 126 ? -11.406 -2.578 2.25 1 96.88 126 ARG B O 1
ATOM 2109 N N . TYR B 1 127 ? -13.336 -3.756 2.576 1 97.19 127 TYR B N 1
ATOM 2110 C CA . TYR B 1 127 ? -12.867 -4.453 3.768 1 97.19 127 TYR B CA 1
ATOM 2111 C C . TYR B 1 127 ? -12.656 -5.938 3.484 1 97.19 127 TYR B C 1
ATOM 2113 O O . TYR B 1 127 ? -13.5 -6.582 2.861 1 97.19 127 TYR B O 1
ATOM 2121 N N . TYR B 1 128 ? -11.477 -6.402 3.854 1 95.69 128 TYR B N 1
ATOM 2122 C CA . TYR B 1 128 ? -11.148 -7.816 3.709 1 95.69 128 TYR B CA 1
ATOM 2123 C C . TYR B 1 128 ? -10.953 -8.469 5.07 1 95.69 128 TYR B C 1
ATOM 2125 O O . TYR B 1 128 ? -10.211 -7.961 5.91 1 95.69 128 TYR B O 1
ATOM 2133 N N . SER B 1 129 ? -11.625 -9.609 5.262 1 93.69 129 SER B N 1
ATOM 2134 C CA . SER B 1 129 ? -11.484 -10.43 6.461 1 93.69 129 SER B CA 1
ATOM 2135 C C . SER B 1 129 ? -11.922 -11.867 6.203 1 93.69 129 SER B C 1
ATOM 2137 O O . SER B 1 129 ? -12.938 -12.102 5.551 1 93.69 129 SER B O 1
ATOM 2139 N N . ASN B 1 130 ? -11.102 -12.828 6.648 1 88.06 130 ASN B N 1
ATOM 2140 C CA . ASN B 1 130 ? -11.461 -14.242 6.578 1 88.06 130 ASN B CA 1
ATOM 2141 C C . ASN B 1 130 ? -11.812 -14.664 5.156 1 88.06 130 ASN B C 1
ATOM 2143 O O . ASN B 1 130 ? -12.867 -15.258 4.922 1 88.06 130 ASN B O 1
ATOM 2147 N N . PHE B 1 131 ? -11.047 -14.258 4.211 1 84.81 131 PHE B N 1
ATOM 2148 C CA . PHE B 1 131 ? -11.117 -14.664 2.812 1 84.81 131 PHE B CA 1
ATOM 2149 C C . PHE B 1 131 ? -12.32 -14.016 2.127 1 84.81 131 PHE B C 1
ATOM 2151 O O . PHE B 1 131 ? -12.789 -14.508 1.098 1 84.81 131 PHE B O 1
ATOM 2158 N N . HIS B 1 132 ? -12.852 -13.055 2.746 1 90 132 HIS B N 1
ATOM 2159 C CA . HIS B 1 132 ? -14 -12.359 2.188 1 90 132 HIS B CA 1
ATOM 2160 C C . HIS B 1 132 ? -13.766 -10.852 2.123 1 90 132 HIS B C 1
ATOM 2162 O O . HIS B 1 132 ? -13.164 -10.281 3.033 1 90 132 HIS B O 1
ATOM 2168 N N . SER B 1 133 ? -14.227 -10.297 1.035 1 93.56 133 SER B N 1
ATOM 2169 C CA . SER B 1 133 ? -14.156 -8.852 0.894 1 93.56 133 SER B CA 1
ATOM 2170 C C . SER B 1 133 ? -15.547 -8.242 0.753 1 93.56 133 SER B C 1
ATOM 2172 O O . SER B 1 133 ? -16.469 -8.883 0.231 1 93.56 133 SER B O 1
ATOM 2174 N N . GLU B 1 134 ? -15.711 -7.074 1.232 1 94.44 134 GLU B N 1
ATOM 2175 C CA . GLU B 1 134 ? -16.969 -6.352 1.042 1 94.44 134 GLU B CA 1
ATOM 2176 C C . GLU B 1 134 ? -16.719 -4.859 0.835 1 94.44 134 GLU B C 1
ATOM 2178 O O . GLU B 1 134 ? -15.812 -4.285 1.443 1 94.44 134 GLU B O 1
ATOM 2183 N N . ASN B 1 135 ? -17.5 -4.312 0.004 1 94.69 135 ASN B N 1
ATOM 2184 C CA . ASN B 1 135 ? -17.469 -2.869 -0.204 1 94.69 135 ASN B CA 1
ATOM 2185 C C . ASN B 1 135 ? -18.188 -2.123 0.91 1 94.69 135 ASN B C 1
ATOM 2187 O O . ASN B 1 135 ? -19.234 -2.58 1.395 1 94.69 135 ASN B O 1
ATOM 2191 N N . ILE B 1 136 ? -17.578 -1.014 1.236 1 94.56 136 ILE B N 1
ATOM 2192 C CA . ILE B 1 136 ? -18.141 -0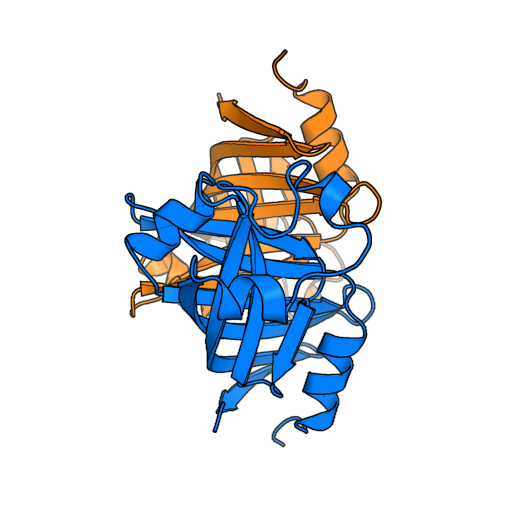.18 2.297 1 94.56 136 ILE B CA 1
ATOM 2193 C C . ILE B 1 136 ? -18.531 1.185 1.732 1 94.56 136 ILE B C 1
ATOM 2195 O O . ILE B 1 136 ? -17.703 1.859 1.104 1 94.56 136 ILE B O 1
ATOM 2199 N N . GLU B 1 137 ? -19.719 1.562 1.934 1 90.69 137 GLU B N 1
ATOM 2200 C CA . GLU B 1 137 ? -20.125 2.92 1.591 1 90.69 137 GLU B CA 1
ATOM 2201 C C . GLU B 1 137 ? -19.75 3.904 2.697 1 90.69 137 GLU B C 1
ATOM 2203 O O . GLU B 1 137 ? -20.188 3.748 3.842 1 90.69 137 GLU B O 1
ATOM 2208 N N . ILE B 1 138 ? -18.938 4.902 2.166 1 88.94 138 ILE B N 1
ATOM 2209 C CA . ILE B 1 138 ? -18.5 5.898 3.141 1 88.94 138 ILE B CA 1
ATOM 2210 C C . ILE B 1 138 ? -19.5 7.062 3.16 1 88.94 138 ILE B C 1
ATOM 2212 O O . ILE B 1 138 ? -19.766 7.668 2.123 1 88.94 138 ILE B O 1
ATOM 2216 N N . LYS B 1 139 ? -20.641 7.098 3.939 1 66.06 1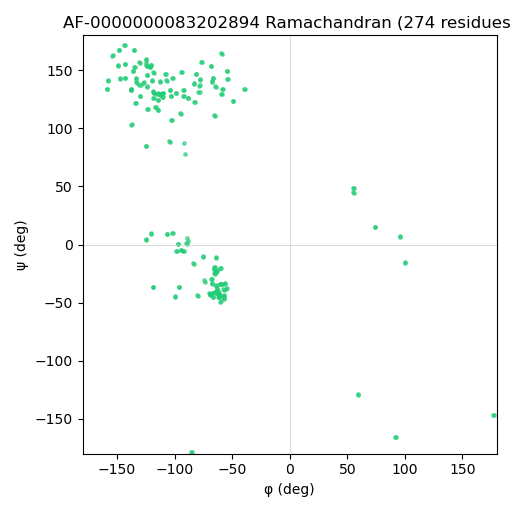39 LYS B N 1
ATOM 2217 C CA . LYS B 1 139 ? -21.625 8.18 4.031 1 66.06 139 LYS B CA 1
ATOM 2218 C C . LYS B 1 139 ? -21.312 9.094 5.215 1 66.06 139 LYS B C 1
ATOM 2220 O O . LYS B 1 139 ? -20.766 8.648 6.219 1 66.06 139 LYS B O 1
#

Solvent-accessible surface area (backbone atoms only — not comparable to full-atom values): 14969 Å² total; per-residue (Å²): 134,82,79,54,68,66,58,55,51,49,56,51,71,72,34,68,48,30,34,42,26,32,34,40,97,86,60,34,18,46,69,45,81,37,67,44,60,69,42,66,54,85,84,38,36,39,30,40,81,44,46,53,82,35,70,64,45,52,29,31,73,76,35,33,39,14,21,40,35,37,64,42,81,90,77,56,31,37,39,33,31,34,32,36,37,43,82,43,74,51,69,68,64,35,58,69,62,61,54,94,71,48,41,81,81,30,73,70,40,83,74,19,83,48,50,25,25,36,42,35,40,41,54,36,31,38,39,36,46,88,93,39,73,45,78,39,83,56,125,132,82,79,53,67,66,58,55,51,50,56,52,70,72,34,70,48,30,34,42,27,32,33,43,99,87,59,34,20,44,69,46,82,37,67,45,60,69,43,66,54,84,83,39,34,39,30,40,80,42,46,55,82,35,71,64,46,53,29,30,74,75,35,34,40,15,21,42,36,36,63,42,79,90,77,55,33,37,38,33,31,33,32,38,34,42,81,42,74,50,68,68,63,36,59,70,63,61,55,93,71,47,42,80,81,30,73,72,39,83,74,19,83,50,50,24,25,35,41,36,40,42,54,36,32,38,39,36,47,88,94,39,74,45,80,38,83,56,127

Sequence (278 aa):
MSVAFNTLESLIDRQAVAFIGSVDAEGFPNMKAMLAPRIREGLEVFYFTTNTSSMRAAQYRRNPKAAVYFCDGASFEGLMLRGTMEVLEDAASRRLIWREGDTEYYPQGVDDPDYSVLRFTAVEGRYYSNFHSENIEIKMSVAFNTLESLIDRQAVAFIGSVDAEGFPNMKAMLAPRIREGLEVFYFTTNTSSMRAAQYRRNPKAAVYFCDGASFEGLMLRGTMEVLEDAASRRLIWREGDTEYYPQGVDDPDY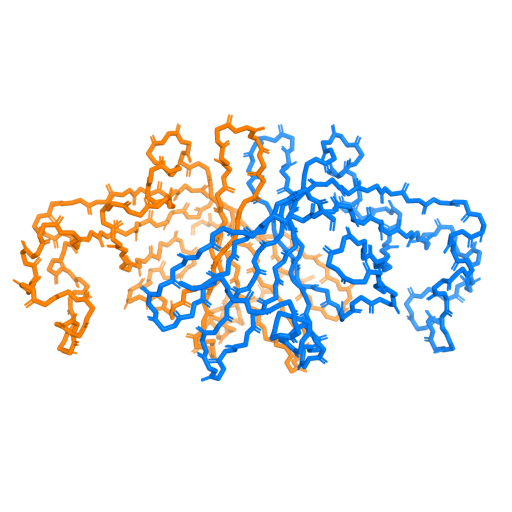SVLRFTAVEGRYYSNFHSENIEIK

Radius of gyration: 18.76 Å; Cα contacts (8 Å, |Δi|>4): 633; chains: 2; bounding box: 50×56×38 Å

=== Feature glossary ===
A reading guide for the features in this record.

Start from the sequence.

  · Sequence gives the chain of amino acids in standard one-letter code (A=alanine, C=cysteine, …, Y=tyrosine), read N→C. It is the only feature that is directly encoded by the gene; all structural features are derived from the folded form of this sequence.

Fold it, and you get atomic coordinates and the backbone conformation that goes with them.

  · Structure coordinates are given as an mmCIF _atom_site loop: one row per atom with element, residue name, chain id, sequence number, and x/y/z position in Å. Only the four main-chain atoms per residue are included here; side chains are omitted to keep the record compact.

  · Backbone dihedral angles. Every residue except chain termini has a φ (preceding-C → N → Cα → C) and a ψ (N → Cα → C → next-N). They are reported in degrees following the IUPAC sign convention. Secondary structure is essentially a statement about which (φ, ψ) basin each residue occupies.

  · Eight-state secondary structure (DSSP): H is the canonical α-helix, G the tighter 3₁₀-helix, I the wider π-helix; E/B are β-structure, T and S are turns and bends, and '-' is everything else. DSSP derives these from the pattern of main-chain N–H···O=C hydrogen bonds, not from the sequence.

  · SS3 is a coarse helix/strand/coil call (letters a/b/c) made by the P-SEA algorithm from inter-Cα distances and dihedrals. It is less detailed than DSSP but needs only Cα positions.

Summarize the fold with a handful of shape descriptors and a per-residue structural alphabet.

  · Radius of gyration (Rg) is the root-mean-square distance of Cα atoms from their centroid — a single number for overall size and compactness. A globular domain of N residues has Rg ≈ 2.2·N^0.38 Å; an extended or disordered chain has a much larger Rg. The Cα contact count is the number of residue pairs whose Cα atoms are within 8 Å and are more than four positions apart in sequence — a standard proxy for tertiary packing density. The bounding box is the smallest axis-aligned box enclosing all Cα atoms.

  · 3Di is Foldseek's structural alphabet. Each residue is assigned one of twenty discrete states based on how its Cα sits relative to its spatial (not sequential) neighbors. Aligning 3Di strings finds structural homologs roughly as well as full 3D superposition, but orders of magnitude faster.

  · Solvent-accessible surface area (SASA) is the area in Å² traced out by the centre of a 1.4 Å probe sphere (a water molecule) rolled over the protein's van der Waals surface (Shrake–Rupley / Lee–Richards construction). Buried residues have near-zero SASA; fully exposed residues can exceed 200 Å². The total SASA scales roughly with the number of surface residues.

Ask how reliable the model is.

  · For AlphaFold models, the B-factor field carries pLDDT — the model's own estimate of local accuracy on a 0–100 scale. Regions with pLDDT<50 should be treated as essentially unmodeled; they often correspond to intrinsically disordered segments.

  · For experimental (PDB) structures, the B-factor (temperature factor) quantifies the positional spread of each atom in the crystal — a combination of thermal vibration and static disorder — in units of Å². High B-factors mark flexible loops or poorly resolved regions; low B-factors mark the rigid, well-ordered core.

  · Predicted Aligned Error (PAE) is an AlphaFold confidence matrix: entry (i, j) is the expected error in the position of residue j, in ångströms, when the prediction is superimposed on the true structure at residue i. Low PAE within a block of residues means that block is internally rigid and well-predicted; high PAE between two blocks means their relative placement is uncertain even if each block individually is confident.

Place it in context: what it resembles, what it is annotated as, and how it looks.

  · Structural nearest neighbors (via Foldseek easy-search vs the PDB). Reported per hit: target PDB id, E-value, and alignment TM-score. A TM-score above ~0.5 is the conventional threshold for 'same fold'.

  · Functional annotations link the protein to curated databases. InterPro entries identify conserved domains and families by matching the sequence against member-database signatures (Pfam, PROSITE, CDD, …). Gene Ontology (GO) terms describe molecular function, biological process, and cellular component in a controlled vocabulary. CATH places the structure in a hierarchical fold classification (Class/Architecture/Topology/Homologous-superfamily). The organism is the source species.

  · The contact map is a binary N×N matrix image: pixel (i, j) is dark where Cα_i and Cα_j are within 8 Å and |i−j|>4. Because the |i−j|>4 filter removes local helical contacts, off-diagonal stripes parallel to the main diagonal indicate parallel β-sheets; stripes perpendicular to it indicate antiparallel β-sheets. The Ramachandran plot scatters every residue's (φ, ψ) pair against the sterically allowed regions. The PAE heatmap renders the predicted-aligned-error matrix.

  · Six rendered views show the 3D structure from the faces of a cube — i.e. along ±x, ±y, ±z. Rendering representation is drawn randomly per protein from cartoon (secondary-structure ribbons), sticks (backbone bonds), or molecular surface; coloring is either N→C rainbow (blue at the N-terminus through red at the C-terminus) or one color per chain.